Protein AF-0000000074730717 (afdb_homodimer)

Solvent-accessible surface area (backbone atoms only — not comparable to full-atom values): 13208 Å² total; per-residue (Å²): 128,83,52,28,37,38,36,42,26,75,48,40,37,58,40,39,46,96,90,36,61,55,46,19,50,48,42,19,50,50,48,49,59,71,66,66,48,53,68,48,84,51,98,77,31,35,38,38,40,35,54,54,72,57,48,55,48,47,54,52,50,22,55,49,30,20,41,73,67,64,28,70,25,38,40,32,43,35,40,37,39,37,50,94,64,51,72,66,56,52,51,51,53,52,50,51,59,68,63,43,69,70,69,67,71,76,71,78,75,77,78,75,78,78,77,75,72,80,124,128,86,50,28,36,35,35,41,27,76,50,41,36,57,40,39,47,96,89,36,62,52,47,20,49,48,42,17,50,50,48,50,60,70,67,66,47,54,67,47,85,51,98,78,31,36,37,38,39,35,55,53,70,58,48,55,49,46,54,53,50,22,55,49,31,20,43,72,68,64,26,70,26,37,41,31,43,34,40,36,39,38,50,93,66,50,72,67,56,52,50,50,53,54,50,50,58,70,63,44,70,70,70,67,70,76,71,79,74,78,78,78,78,77,79,76,76,82,123

pLDDT: mean 89.93, std 17.71, range [36.78, 98.94]

Secondary structure (DSSP, 8-state):
-PPEEEEEEEEEESSS-SS-TTHHHHHHHHHHHHHT-EEEEETTEEEEEE-HHHHHHHHHHHHHHHHHTT-SEEEEEEEEEESS--HHHHHHHHHHHHHS-------------------/-PPEEEEEEEEEESSS-SS-TTHHHHHHHHHHHHHT-EEEEETTEEEEEE-HHHHHHHHHHHHHHHHHTT-SEEEEEEEEEESS--HHHHHHHHHHHHHS-------------------

Foldseek 3Di:
DWKKKKKKFKCFVQCDDPVDRNQLQVQLVVLVVVLVFDWDDDPGTIMGMDHPVSVVVSNVVSQVRSVVSPTPDMDMDMDMDTDDDDPVRVVVVVVVVVPPPPPPPPPPPPPPPPPPPPD/DWKKKKKKFKCFVQCDDPVDRNQLQVQLVVLVVVLVFDWDDDPGTIMGMDHPVSVVVSNVVSQVRSVVSPTPDIDMDMDMDTDDDDPVRVVVVVVVVVPPPPPPPPPPPPPPPPPPPPD

InterPro domains:
  IPR002767 Thiamine-binding protein [PF01910] (7-91)
  IPR029756 MTH1187/YkoF-like [G3DSA:3.30.70.930] (2-114)
  IPR029756 MTH1187/YkoF-like [SSF89957] (3-87)

Radius of gyration: 25.36 Å; Cα contacts (8 Å, |Δi|>4): 368; chains: 2; bounding box: 88×87×50 Å

Nearest PDB structures (foldseek):
  1yqh-assembly1_A  TM=8.619E-01  e=3.300E-08  Bacillus cereus ATCC 14579
  1lxj-assembly1_A  TM=8.020E-01  e=2.397E-06  Saccharomyces cerevisiae
  1vk8-assembly1_D  TM=7.977E-01  e=5.648E-06  Thermotoga maritima
  2ibo-assembly1_D  TM=7.867E-01  e=4.634E-06  Streptococcus pneumoniae TIGR4
  1lxn-assembly1_A  TM=8.133E-01  e=2.111E-05  Methanothermobacter thermautotrophicus

Organism: NCBI:txid2562239

Structure (mmCIF, N/CA/C/O backbone):
data_AF-0000000074730717-model_v1
#
loop_
_entity.id
_entity.type
_entity.pdbx_description
1 polymer 'Thiamine-binding protein domain-containing protein'
#
loop_
_atom_site.group_PDB
_atom_site.id
_atom_site.type_symbol
_atom_site.label_atom_id
_atom_site.label_alt_id
_atom_site.label_comp_id
_atom_site.label_asym_id
_atom_site.label_entity_id
_atom_site.label_seq_id
_atom_site.pdbx_PDB_ins_code
_atom_site.Cartn_x
_atom_site.Cartn_y
_atom_site.Cartn_z
_atom_site.occupancy
_atom_site.B_iso_or_equiv
_atom_site.auth_seq_id
_atom_site.auth_comp_id
_atom_site.auth_asym_id
_atom_site.auth_atom_id
_atom_site.pdbx_PDB_model_num
ATOM 1 N N . MET A 1 1 ? -22.719 5.32 -3.955 1 56.44 1 MET A N 1
ATOM 2 C CA . MET A 1 1 ? -21.984 4.199 -3.367 1 56.44 1 MET A CA 1
ATOM 3 C C . MET A 1 1 ? -20.5 4.504 -3.279 1 56.44 1 MET A C 1
ATOM 5 O O . MET A 1 1 ? -19.906 4.98 -4.246 1 56.44 1 MET A O 1
ATOM 9 N N . SER A 1 2 ? -19.922 4.527 -2.07 1 79.62 2 SER A N 1
ATOM 10 C CA . SER A 1 2 ? -18.625 5.156 -1.883 1 79.62 2 SER A CA 1
ATOM 11 C C . SER A 1 2 ? -17.516 4.375 -2.592 1 79.62 2 SER A C 1
ATOM 13 O O . SER A 1 2 ? -17.547 3.143 -2.623 1 79.62 2 SER A O 1
ATOM 15 N N . VAL A 1 3 ? -16.828 4.969 -3.52 1 94.56 3 VAL A N 1
ATOM 16 C CA . VAL A 1 3 ? -15.781 4.367 -4.332 1 94.56 3 VAL A CA 1
ATOM 17 C C . VAL A 1 3 ? -14.484 4.301 -3.533 1 94.56 3 VAL A C 1
ATOM 19 O O . VAL A 1 3 ? -14.312 5.035 -2.559 1 94.56 3 VAL A O 1
ATOM 22 N N . LEU A 1 4 ? -13.781 3.301 -3.852 1 98.69 4 LEU A N 1
ATOM 23 C CA . LEU A 1 4 ? -12.422 3.156 -3.332 1 98.69 4 LEU A CA 1
ATOM 24 C C . LEU A 1 4 ? -11.398 3.588 -4.371 1 98.69 4 LEU A C 1
ATOM 26 O O . LEU A 1 4 ? -11.547 3.289 -5.559 1 98.69 4 LEU A O 1
ATOM 30 N N . LEU A 1 5 ? -10.391 4.336 -3.924 1 98.88 5 LEU A N 1
ATOM 31 C CA . LEU A 1 5 ? -9.25 4.711 -4.75 1 98.88 5 LEU A CA 1
ATOM 32 C C . LEU A 1 5 ? -8.008 3.928 -4.34 1 98.88 5 LEU A C 1
ATOM 34 O O . LEU A 1 5 ? -7.82 3.617 -3.162 1 98.88 5 LEU A O 1
ATOM 38 N N . ALA A 1 6 ? -7.203 3.646 -5.305 1 98.94 6 ALA A N 1
ATOM 39 C CA . ALA A 1 6 ? -5.875 3.121 -5.004 1 98.94 6 ALA A CA 1
ATOM 40 C C . ALA A 1 6 ? -4.848 3.621 -6.016 1 98.94 6 ALA A C 1
ATOM 42 O O . ALA A 1 6 ? -5.168 3.816 -7.191 1 98.94 6 ALA A O 1
ATOM 43 N N . ASP A 1 7 ? -3.674 3.9 -5.57 1 98.94 7 ASP A N 1
ATOM 44 C CA . ASP A 1 7 ? -2.5 4.121 -6.41 1 98.94 7 ASP A CA 1
ATOM 45 C C . ASP A 1 7 ? -1.475 3.004 -6.223 1 98.94 7 ASP A C 1
ATOM 47 O O . ASP A 1 7 ? -1.058 2.719 -5.098 1 98.94 7 ASP A O 1
ATOM 51 N N . LEU A 1 8 ? -1.107 2.365 -7.289 1 98.94 8 LEU A N 1
ATOM 52 C CA . LEU A 1 8 ? -0.209 1.216 -7.262 1 98.94 8 LEU A CA 1
ATOM 53 C C . LEU A 1 8 ? 1.118 1.548 -7.938 1 98.94 8 LEU A C 1
ATOM 55 O O . LEU A 1 8 ? 1.138 2.039 -9.07 1 98.94 8 LEU A O 1
ATOM 59 N N . GLN A 1 9 ? 2.201 1.316 -7.262 1 98.94 9 GLN A N 1
ATOM 60 C CA . GLN A 1 9 ? 3.539 1.369 -7.844 1 98.94 9 GLN A CA 1
ATOM 61 C C . GLN A 1 9 ? 4.203 -0.003 -7.816 1 98.94 9 GLN A C 1
ATOM 63 O O . GLN A 1 9 ? 4.418 -0.575 -6.746 1 98.94 9 GLN A O 1
ATOM 68 N N . VAL A 1 10 ? 4.504 -0.503 -8.969 1 98.75 10 VAL A N 1
ATOM 69 C CA . VAL A 1 10 ? 5.113 -1.816 -9.141 1 98.75 10 VAL A CA 1
ATOM 70 C C . VAL A 1 10 ? 6.621 -1.663 -9.328 1 98.75 10 VAL A C 1
ATOM 72 O O . VAL A 1 10 ? 7.07 -0.894 -10.188 1 98.75 10 VAL A O 1
ATOM 75 N N . LEU A 1 11 ? 7.375 -2.385 -8.523 1 98.81 11 LEU A N 1
ATOM 76 C CA . LEU A 1 11 ? 8.836 -2.316 -8.562 1 98.81 11 LEU A CA 1
ATOM 77 C C . LEU A 1 11 ? 9.438 -3.711 -8.68 1 98.81 11 LEU A C 1
ATOM 79 O O . LEU A 1 11 ? 10.141 -4.168 -7.777 1 98.81 11 LEU A O 1
ATOM 83 N N . PRO A 1 12 ? 9.273 -4.316 -9.828 1 98.75 12 PRO A N 1
ATOM 84 C CA . PRO A 1 12 ? 9.828 -5.652 -10.047 1 98.75 12 PRO A CA 1
ATOM 85 C C . PRO A 1 12 ? 11.352 -5.645 -10.18 1 98.75 12 PRO A C 1
ATOM 87 O O . PRO A 1 12 ? 11.93 -4.664 -10.656 1 98.75 12 PRO A O 1
ATOM 90 N N . SER A 1 13 ? 11.906 -6.809 -9.781 1 98.44 13 SER A N 1
ATOM 91 C CA . SER A 1 13 ? 13.344 -6.992 -9.961 1 98.44 13 SER A CA 1
ATOM 92 C C . SER A 1 13 ? 13.641 -8.289 -10.703 1 98.44 13 SER A C 1
ATOM 94 O O . SER A 1 13 ? 13.297 -9.375 -10.234 1 98.44 13 SER A O 1
ATOM 96 N N . PRO A 1 14 ? 14.406 -8.258 -11.836 1 98.12 14 PRO A N 1
ATOM 97 C CA . PRO A 1 14 ? 14.656 -7.031 -12.602 1 98.12 14 PRO A CA 1
ATOM 98 C C . PRO A 1 14 ? 13.375 -6.414 -13.156 1 98.12 14 PRO A C 1
ATOM 100 O O . PRO A 1 14 ? 12.312 -7.039 -13.109 1 98.12 14 PRO A O 1
ATOM 103 N N . PRO A 1 15 ? 13.453 -5.148 -13.578 1 97.62 15 PRO A N 1
ATOM 104 C CA . PRO A 1 15 ? 12.242 -4.504 -14.094 1 97.62 15 PRO A CA 1
ATOM 105 C C . PRO A 1 15 ? 11.734 -5.152 -15.375 1 97.62 15 PRO A C 1
ATOM 107 O O . PRO A 1 15 ? 10.547 -5.059 -15.688 1 97.62 15 PRO A O 1
ATOM 110 N N . GLY A 1 16 ? 12.586 -5.707 -16.094 1 97.81 16 GLY A N 1
ATOM 111 C CA . GLY A 1 16 ? 12.328 -6.375 -17.359 1 97.81 16 GLY A CA 1
ATOM 112 C C . GLY A 1 16 ? 13.516 -7.18 -17.844 1 97.81 16 GLY A C 1
ATOM 113 O O . GLY A 1 16 ? 14.227 -7.797 -17.062 1 97.81 16 GLY A O 1
ATOM 114 N N . ASN A 1 17 ? 13.531 -7.375 -19.156 1 96.69 17 ASN A N 1
ATOM 115 C CA . ASN A 1 17 ? 14.664 -8.078 -19.75 1 96.69 17 ASN A CA 1
ATOM 116 C C . ASN A 1 17 ? 15.336 -7.238 -20.844 1 96.69 17 ASN A C 1
ATOM 118 O O . ASN A 1 17 ? 15.031 -6.055 -20.984 1 96.69 17 ASN A O 1
ATOM 122 N N . ALA A 1 18 ? 16.344 -7.898 -21.438 1 95.94 18 ALA A N 1
ATOM 123 C CA . ALA A 1 18 ? 17.172 -7.18 -22.406 1 95.94 18 ALA A CA 1
ATOM 124 C C . ALA A 1 18 ? 16.344 -6.648 -23.562 1 95.94 18 ALA A C 1
ATOM 126 O O . ALA A 1 18 ? 16.609 -5.566 -24.078 1 95.94 18 ALA A O 1
ATOM 127 N N . LYS A 1 19 ? 15.312 -7.266 -23.906 1 97.31 19 LYS A N 1
ATOM 128 C CA . LYS A 1 19 ? 14.508 -6.918 -25.078 1 97.31 19 LYS A CA 1
ATOM 129 C C . LYS A 1 19 ? 13.375 -5.973 -24.703 1 97.31 19 LYS A C 1
ATOM 131 O O . LYS A 1 19 ? 12.852 -5.242 -25.547 1 97.31 19 LYS A O 1
ATOM 136 N N . HIS A 1 20 ? 13.016 -6.008 -23.484 1 97.88 20 HIS A N 1
ATOM 137 C CA . HIS A 1 20 ? 11.883 -5.246 -22.984 1 97.88 20 HIS A CA 1
ATOM 138 C C . HIS A 1 20 ? 12.125 -4.762 -21.562 1 97.88 20 HIS A C 1
ATOM 140 O O . HIS A 1 20 ? 11.781 -5.453 -20.594 1 97.88 20 HIS A O 1
ATOM 146 N N . LYS A 1 21 ? 12.625 -3.572 -21.391 1 97.5 21 LYS A N 1
ATOM 147 C CA . LYS A 1 21 ? 13.133 -3.006 -20.141 1 97.5 21 LYS A CA 1
ATOM 148 C C . LYS A 1 21 ? 12.047 -2.959 -19.078 1 97.5 21 LYS A C 1
ATOM 150 O O . LYS A 1 21 ? 12.328 -3.164 -17.891 1 97.5 21 LYS A O 1
ATOM 155 N N . TRP A 1 22 ? 10.812 -2.672 -19.453 1 98 22 TRP A N 1
ATOM 156 C CA . TRP A 1 22 ? 9.727 -2.496 -18.5 1 98 22 TRP A CA 1
ATOM 157 C C . TRP A 1 22 ? 8.703 -3.617 -18.625 1 98 22 TRP A C 1
ATOM 159 O O . TRP A 1 22 ? 7.508 -3.406 -18.375 1 98 22 TRP A O 1
ATOM 169 N N . LYS A 1 23 ? 9.148 -4.785 -18.984 1 98.62 23 LYS A N 1
ATOM 170 C CA . LYS A 1 23 ? 8.297 -5.941 -19.266 1 98.62 23 LYS A CA 1
ATOM 171 C C . LYS A 1 23 ? 7.348 -6.227 -18.109 1 98.62 23 LYS A C 1
ATOM 173 O O . LYS A 1 23 ? 6.148 -6.438 -18.328 1 98.62 23 LYS A O 1
ATOM 178 N N . HIS A 1 24 ? 7.844 -6.234 -16.922 1 98.81 24 HIS A N 1
ATOM 179 C CA . HIS A 1 24 ? 7.062 -6.699 -15.781 1 98.81 24 HIS A CA 1
ATOM 180 C C . HIS A 1 24 ? 6.102 -5.621 -15.305 1 98.81 24 HIS A C 1
ATOM 182 O O . HIS A 1 24 ? 4.992 -5.926 -14.852 1 98.81 24 HIS A O 1
ATOM 188 N N . VAL A 1 25 ? 6.469 -4.328 -15.383 1 98.88 25 VAL A N 1
ATOM 189 C CA . VAL A 1 25 ? 5.559 -3.223 -15.094 1 98.88 25 VAL A CA 1
ATOM 190 C C . VAL A 1 25 ? 4.418 -3.219 -16.109 1 98.88 25 VAL A C 1
ATOM 192 O O . VAL A 1 25 ? 3.252 -3.059 -15.742 1 98.88 25 VAL A O 1
ATOM 195 N N . ASP A 1 26 ? 4.77 -3.467 -17.344 1 98.81 26 ASP A N 1
ATOM 196 C CA . ASP A 1 26 ? 3.76 -3.492 -18.406 1 98.81 26 ASP A CA 1
ATOM 197 C C . ASP A 1 26 ? 2.738 -4.598 -18.156 1 98.81 26 ASP A C 1
ATOM 199 O O . ASP A 1 26 ? 1.549 -4.426 -18.438 1 98.81 26 ASP A O 1
ATOM 203 N N . ALA A 1 27 ? 3.209 -5.703 -17.719 1 98.88 27 ALA A N 1
ATOM 204 C CA . ALA A 1 27 ? 2.301 -6.801 -17.391 1 98.88 27 ALA A CA 1
ATOM 205 C C . ALA A 1 27 ? 1.271 -6.383 -16.359 1 98.88 27 ALA A C 1
ATOM 207 O O . ALA A 1 27 ? 0.087 -6.707 -16.469 1 98.88 27 ALA A O 1
ATOM 208 N N . ALA A 1 28 ? 1.691 -5.688 -15.336 1 98.94 28 ALA A N 1
ATOM 209 C CA . ALA A 1 28 ? 0.786 -5.176 -14.312 1 98.94 28 ALA A CA 1
ATOM 210 C C . ALA A 1 28 ? -0.205 -4.176 -14.898 1 98.94 28 ALA A C 1
ATOM 212 O O . ALA A 1 28 ? -1.402 -4.238 -14.609 1 98.94 28 ALA A O 1
ATOM 213 N N . ILE A 1 29 ? 0.333 -3.26 -15.703 1 98.94 29 ILE A N 1
ATOM 214 C CA . ILE A 1 29 ? -0.506 -2.227 -16.297 1 98.94 29 ILE A CA 1
ATOM 215 C C . ILE A 1 29 ? -1.566 -2.871 -17.188 1 98.94 29 ILE A C 1
ATOM 217 O O . ILE A 1 29 ? -2.709 -2.408 -17.234 1 98.94 29 ILE A O 1
ATOM 221 N N . LYS A 1 30 ? -1.203 -3.865 -17.875 1 98.88 30 LYS A N 1
ATOM 222 C CA . LYS A 1 30 ? -2.16 -4.57 -18.734 1 98.88 30 LYS A CA 1
ATOM 223 C C . LYS A 1 30 ? -3.303 -5.152 -17.906 1 98.88 30 LYS A C 1
ATOM 225 O O . LYS A 1 30 ? -4.457 -5.129 -18.328 1 98.88 30 LYS A O 1
ATOM 230 N N . VAL A 1 31 ? -2.99 -5.703 -16.75 1 98.94 31 VAL A N 1
ATOM 231 C CA . VAL A 1 31 ? -4.004 -6.223 -15.844 1 98.94 31 VAL A CA 1
ATOM 232 C C . VAL A 1 31 ? -4.945 -5.102 -15.422 1 98.94 31 VAL A C 1
ATOM 234 O O . VAL A 1 31 ? -6.168 -5.281 -15.391 1 98.94 31 VAL A O 1
ATOM 237 N N . ILE A 1 32 ? -4.398 -3.977 -15.109 1 98.94 32 ILE A N 1
ATOM 238 C CA . ILE A 1 32 ? -5.191 -2.828 -14.68 1 98.94 32 ILE A CA 1
ATOM 239 C C . ILE A 1 32 ? -6.117 -2.393 -15.812 1 98.94 32 ILE A C 1
ATOM 241 O O . ILE A 1 32 ? -7.316 -2.197 -15.602 1 98.94 32 ILE A O 1
ATOM 245 N N . ALA A 1 33 ? -5.535 -2.301 -16.969 1 98.81 33 ALA A N 1
ATOM 246 C CA . ALA A 1 33 ? -6.309 -1.883 -18.141 1 98.81 33 ALA A CA 1
ATOM 247 C C . ALA A 1 33 ? -7.445 -2.859 -18.422 1 98.81 33 ALA A C 1
ATOM 249 O O . ALA A 1 33 ? -8.562 -2.445 -18.75 1 98.81 33 ALA A O 1
ATOM 250 N N . ALA A 1 34 ? -7.211 -4.105 -18.2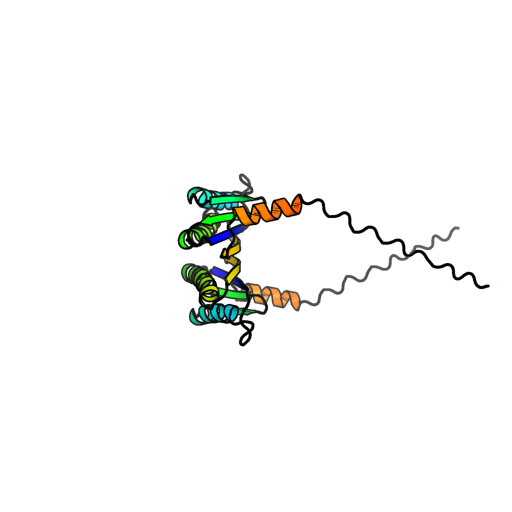5 1 98.81 34 ALA A N 1
ATOM 251 C CA . ALA A 1 34 ? -8.195 -5.148 -18.531 1 98.81 34 ALA A CA 1
ATOM 252 C C . ALA A 1 34 ? -9.336 -5.117 -17.531 1 98.81 34 ALA A C 1
ATOM 254 O O . ALA A 1 34 ? -10.422 -5.645 -17.781 1 98.81 34 ALA A O 1
ATOM 255 N N . SER A 1 35 ? -9.047 -4.574 -16.375 1 98.62 35 SER A N 1
ATOM 256 C CA . SER A 1 35 ? -10.07 -4.5 -15.336 1 98.62 35 SER A CA 1
ATOM 257 C C . SER A 1 35 ? -11.188 -3.541 -15.727 1 98.62 35 SER A C 1
ATOM 259 O O . SER A 1 35 ? -12.289 -3.596 -15.164 1 98.62 35 SER A O 1
ATOM 261 N N . LYS A 1 36 ? -10.914 -2.545 -16.5 1 98.44 36 LYS A N 1
ATOM 262 C CA . LYS A 1 36 ? -11.82 -1.51 -17 1 98.44 36 LYS A CA 1
ATOM 263 C C . LYS A 1 36 ? -12.188 -0.528 -15.891 1 98.44 36 LYS A C 1
ATOM 265 O O . LYS A 1 36 ? -13.148 0.237 -16.031 1 98.44 36 LYS A O 1
ATOM 270 N N . LEU A 1 37 ? -11.547 -0.646 -14.836 1 98.75 37 LEU A N 1
ATOM 271 C CA . LEU A 1 37 ? -11.695 0.398 -13.828 1 98.75 37 LEU A CA 1
ATOM 272 C C . LEU A 1 37 ? -11.266 1.752 -14.383 1 98.75 37 LEU A C 1
ATOM 274 O O . LEU A 1 37 ? -10.367 1.826 -15.219 1 98.75 37 LEU A O 1
ATOM 278 N N . LYS A 1 38 ? -11.992 2.746 -13.867 1 98.62 38 LYS A N 1
ATOM 279 C CA . LYS A 1 38 ? -11.406 4.066 -14.078 1 98.62 38 LYS A CA 1
ATOM 280 C C . LYS A 1 38 ? -9.961 4.109 -13.602 1 98.62 38 LYS A C 1
ATOM 282 O O . LYS A 1 38 ? -9.656 3.701 -12.484 1 98.62 38 LYS A O 1
ATOM 287 N N . HIS A 1 39 ? -9.039 4.508 -14.531 1 98.88 39 HIS A N 1
ATOM 288 C CA . HIS A 1 39 ? -7.637 4.488 -14.133 1 98.88 39 HIS A CA 1
ATOM 289 C C . HIS A 1 39 ? -6.836 5.539 -14.898 1 98.88 39 HIS A C 1
ATOM 291 O O . HIS A 1 39 ? -7.281 6.035 -15.93 1 98.88 39 HIS A O 1
ATOM 297 N N . SER A 1 40 ? -5.715 5.938 -14.305 1 98.69 40 SER A N 1
ATOM 298 C CA . SER A 1 40 ? -4.695 6.781 -14.914 1 98.69 40 SER A CA 1
ATOM 299 C C . SER A 1 40 ? -3.299 6.207 -14.688 1 98.69 40 SER A C 1
ATOM 301 O O . SER A 1 40 ? -2.895 5.965 -13.555 1 98.69 40 SER A O 1
ATOM 303 N N . VAL A 1 41 ? -2.623 5.922 -15.836 1 98.75 41 VAL A N 1
ATOM 304 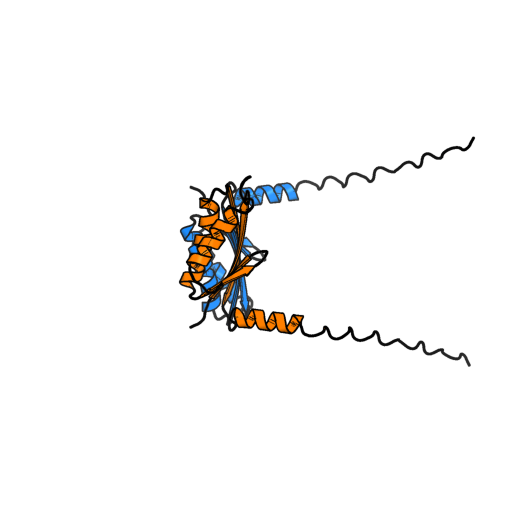C CA . VAL A 1 41 ? -1.226 5.504 -15.766 1 98.75 41 VAL A CA 1
ATOM 305 C C . VAL A 1 41 ? -0.325 6.734 -15.648 1 98.75 41 VAL A C 1
ATOM 307 O O . VAL A 1 41 ? -0.324 7.594 -16.531 1 98.75 41 VAL A O 1
ATOM 310 N N . ASN A 1 42 ? 0.407 6.812 -14.562 1 98.25 42 ASN A N 1
ATOM 311 C CA . ASN A 1 42 ? 1.343 7.906 -14.328 1 98.25 42 ASN A CA 1
ATOM 312 C C . ASN A 1 42 ? 2.787 7.418 -14.312 1 98.25 42 ASN A C 1
ATOM 314 O O . ASN A 1 42 ? 3.041 6.219 -14.445 1 98.25 42 ASN A O 1
ATOM 318 N N . ALA A 1 43 ? 3.754 8.391 -14.227 1 97.75 43 ALA A N 1
ATOM 319 C CA . ALA A 1 43 ? 5.176 8.078 -14.344 1 97.75 43 ALA A CA 1
ATOM 320 C C . ALA A 1 43 ? 5.605 7.059 -13.297 1 97.75 43 ALA A C 1
ATOM 322 O O . ALA A 1 43 ? 6.426 6.18 -13.57 1 97.75 43 ALA A O 1
ATOM 323 N N . LEU A 1 44 ? 5.031 7.152 -12.039 1 98.19 44 LEU A N 1
ATOM 324 C CA . LEU A 1 44 ? 5.523 6.316 -10.953 1 98.19 44 LEU A CA 1
ATOM 325 C C . LEU A 1 44 ? 4.379 5.555 -10.289 1 98.19 44 LEU A C 1
ATOM 327 O O . LEU A 1 44 ? 4.492 5.137 -9.141 1 98.19 44 LEU A O 1
ATOM 331 N N . GLY A 1 45 ? 3.314 5.387 -10.961 1 98.75 45 GLY A N 1
ATOM 332 C CA . GLY A 1 45 ? 2.195 4.621 -10.438 1 98.75 45 GLY A CA 1
ATOM 333 C C . GLY A 1 45 ? 0.951 4.707 -11.297 1 98.75 45 GLY A C 1
ATOM 334 O O . GLY A 1 45 ? 0.908 5.48 -12.258 1 98.75 45 GLY A O 1
ATOM 335 N N . THR A 1 46 ? 0.061 3.859 -11.094 1 98.94 46 THR A N 1
ATOM 336 C CA . THR A 1 46 ? -1.25 3.865 -11.734 1 98.94 46 THR A CA 1
ATOM 337 C C . THR A 1 46 ? -2.357 4.031 -10.695 1 98.94 46 THR A C 1
ATOM 339 O O . THR A 1 46 ? -2.424 3.271 -9.727 1 98.94 46 THR A O 1
ATOM 342 N N . THR A 1 47 ? -3.143 5.074 -10.836 1 98.94 47 THR A N 1
ATOM 343 C CA . THR A 1 47 ? -4.277 5.312 -9.953 1 98.94 47 THR A CA 1
ATOM 344 C C . THR A 1 47 ? -5.543 4.66 -10.508 1 98.94 47 THR A C 1
ATOM 346 O O . THR A 1 47 ? -5.812 4.742 -11.711 1 98.94 47 THR A O 1
ATOM 349 N N . ILE A 1 48 ? -6.273 3.973 -9.648 1 98.94 48 ILE A N 1
ATOM 350 C CA . ILE A 1 48 ? -7.504 3.299 -10.055 1 98.94 48 ILE A CA 1
ATOM 351 C C . ILE A 1 48 ? -8.641 3.686 -9.117 1 98.94 48 ILE A C 1
ATOM 353 O O . ILE A 1 48 ? -8.398 4.125 -7.988 1 98.94 48 ILE A O 1
ATOM 357 N N . GLU A 1 49 ? -9.852 3.58 -9.578 1 98.88 49 GLU A N 1
ATOM 358 C CA . GLU A 1 49 ? -11.062 3.889 -8.82 1 98.88 49 GLU A CA 1
ATOM 359 C C . GLU A 1 49 ? -12.211 2.959 -9.203 1 98.88 49 GLU A C 1
ATOM 361 O O . GLU A 1 49 ? -12.414 2.674 -10.391 1 98.88 49 GLU A O 1
ATOM 366 N N . GLY A 1 50 ? -12.906 2.486 -8.195 1 98.62 50 GLY A N 1
ATOM 367 C CA . GLY A 1 50 ? -14.086 1.66 -8.438 1 98.62 50 GLY A CA 1
ATOM 368 C C . GLY A 1 50 ? -14.602 0.981 -7.18 1 98.62 50 GLY A C 1
ATOM 369 O O . GLY A 1 50 ? -14.281 1.403 -6.066 1 98.62 50 GLY A O 1
ATOM 370 N N . PRO A 1 51 ? -15.477 -0.012 -7.371 1 98.06 51 PRO A N 1
ATOM 371 C CA . PRO A 1 51 ? -15.93 -0.773 -6.203 1 98.06 51 PRO A CA 1
ATOM 372 C C . PRO A 1 51 ? -14.781 -1.397 -5.422 1 98.06 51 PRO A C 1
ATOM 374 O O . PRO A 1 51 ? -13.805 -1.863 -6.016 1 98.06 51 PRO A O 1
ATOM 377 N N . ALA A 1 52 ? -14.953 -1.365 -4.113 1 98.19 52 ALA A N 1
ATOM 378 C CA . ALA A 1 52 ? -13.883 -1.79 -3.213 1 98.19 52 ALA A CA 1
ATOM 379 C C . ALA A 1 52 ? -13.375 -3.182 -3.584 1 98.19 52 ALA A C 1
ATOM 381 O O . ALA A 1 52 ? -12.164 -3.404 -3.68 1 98.19 52 ALA A O 1
ATOM 382 N N . SER A 1 53 ? -14.258 -4.094 -3.75 1 97.81 53 SER A N 1
ATOM 383 C CA . SER A 1 53 ? -13.875 -5.473 -4.035 1 97.81 53 SER A CA 1
ATOM 384 C C . SER A 1 53 ? -13.023 -5.559 -5.301 1 97.81 53 SER A C 1
ATOM 386 O O . SER A 1 53 ? -12.039 -6.301 -5.344 1 97.81 53 SER A O 1
ATOM 388 N N . LYS A 1 54 ? -13.391 -4.812 -6.32 1 98.5 54 LYS A N 1
ATOM 389 C CA . LYS A 1 54 ? -12.656 -4.832 -7.582 1 98.5 54 LYS A CA 1
ATOM 390 C C . LYS A 1 54 ? -11.289 -4.18 -7.434 1 98.5 54 LYS A C 1
ATOM 392 O O . LYS A 1 54 ? -10.297 -4.664 -7.988 1 98.5 54 LYS A O 1
ATOM 397 N N . VAL A 1 55 ? -11.242 -3.055 -6.703 1 98.88 55 VAL A N 1
ATOM 398 C CA . VAL A 1 55 ? -9.977 -2.354 -6.496 1 98.88 55 VAL A CA 1
ATOM 399 C C . VAL A 1 55 ? -8.992 -3.268 -5.773 1 98.88 55 VAL A C 1
ATOM 401 O O . VAL A 1 55 ? -7.855 -3.434 -6.211 1 98.88 55 VAL A O 1
ATOM 404 N N . TRP A 1 56 ? -9.406 -3.906 -4.719 1 98.81 56 TRP A N 1
ATOM 405 C CA . TRP A 1 56 ? -8.539 -4.812 -3.973 1 98.81 56 TRP A CA 1
ATOM 406 C C . TRP A 1 56 ? -8.086 -5.977 -4.852 1 98.81 56 TRP A C 1
ATOM 408 O O . TRP A 1 56 ? -6.914 -6.359 -4.828 1 98.81 56 TRP A O 1
ATOM 418 N N . SER A 1 57 ? -8.992 -6.496 -5.602 1 98.81 57 SER A N 1
ATOM 419 C CA . SER A 1 57 ? -8.672 -7.605 -6.492 1 98.81 57 SER A CA 1
ATOM 420 C C . SER A 1 57 ? -7.625 -7.207 -7.527 1 98.81 57 SER A C 1
ATOM 422 O O . SER A 1 57 ? -6.684 -7.961 -7.793 1 98.81 57 SER A O 1
ATOM 424 N N . VAL A 1 58 ? -7.793 -6.051 -8.078 1 98.94 58 VAL A N 1
ATOM 425 C CA . VAL A 1 58 ? -6.883 -5.594 -9.125 1 98.94 58 VAL A CA 1
ATOM 426 C C . VAL A 1 58 ? -5.5 -5.344 -8.531 1 98.94 58 VAL A C 1
ATOM 428 O O . VAL A 1 58 ? -4.484 -5.602 -9.18 1 98.94 58 VAL A O 1
ATOM 431 N N . CYS A 1 59 ? -5.43 -4.82 -7.316 1 98.94 59 CYS A N 1
ATOM 432 C CA . CYS A 1 59 ? -4.141 -4.66 -6.656 1 98.94 59 CYS A CA 1
ATOM 433 C C . CYS A 1 59 ? -3.396 -5.988 -6.582 1 98.94 59 CYS A C 1
ATOM 435 O O . CYS A 1 59 ? -2.234 -6.078 -6.98 1 98.94 59 CYS A O 1
ATOM 437 N N . ARG A 1 60 ? -4.09 -6.98 -6.133 1 98.88 60 ARG A N 1
ATOM 438 C CA . ARG A 1 60 ? -3.479 -8.297 -6.004 1 98.88 60 ARG A CA 1
ATOM 439 C C . ARG A 1 60 ? -3.092 -8.859 -7.367 1 98.88 60 ARG A C 1
ATOM 441 O O . ARG A 1 60 ? -1.983 -9.367 -7.547 1 98.88 60 ARG A O 1
ATOM 448 N N . ARG A 1 61 ? -3.973 -8.758 -8.312 1 98.94 61 ARG A N 1
ATOM 449 C CA . ARG A 1 61 ? -3.74 -9.336 -9.633 1 98.94 61 ARG A CA 1
ATOM 450 C C . ARG A 1 61 ? -2.582 -8.633 -10.336 1 98.94 61 ARG A C 1
ATOM 452 O O . ARG A 1 61 ? -1.816 -9.273 -11.062 1 98.94 61 ARG A O 1
ATOM 459 N N . ALA A 1 62 ? -2.482 -7.336 -10.18 1 98.94 62 ALA A N 1
ATOM 460 C CA . ALA A 1 62 ? -1.371 -6.59 -10.766 1 98.94 62 ALA A CA 1
ATOM 461 C C . ALA A 1 62 ? -0.039 -7.023 -10.164 1 98.94 62 ALA A C 1
ATOM 463 O O . ALA A 1 62 ? 0.951 -7.188 -10.883 1 98.94 62 ALA A O 1
ATOM 464 N N . PHE A 1 63 ? -0.039 -7.203 -8.852 1 98.94 63 PHE A N 1
ATOM 465 C CA . PHE A 1 63 ? 1.136 -7.715 -8.156 1 98.94 63 PHE A CA 1
ATOM 466 C C . PHE A 1 63 ? 1.543 -9.07 -8.711 1 98.94 63 PHE A C 1
ATOM 468 O O . PHE A 1 63 ? 2.705 -9.281 -9.062 1 98.94 63 PHE A O 1
ATOM 475 N N . ASP A 1 64 ? 0.643 -9.938 -8.859 1 98.81 64 ASP A N 1
ATOM 476 C CA . ASP A 1 64 ? 0.891 -11.297 -9.328 1 98.81 64 ASP A CA 1
ATOM 477 C C . ASP A 1 64 ? 1.345 -11.297 -10.789 1 98.81 64 ASP A C 1
ATOM 479 O O . ASP A 1 64 ? 2.156 -12.133 -11.195 1 98.81 64 ASP A O 1
ATOM 483 N N . ALA A 1 65 ? 0.78 -10.383 -11.539 1 98.88 65 ALA A N 1
ATOM 484 C CA . ALA A 1 65 ? 1.113 -10.305 -12.961 1 98.88 65 ALA A CA 1
ATOM 485 C C . ALA A 1 65 ? 2.586 -9.961 -13.156 1 98.88 65 ALA A C 1
ATOM 487 O O . ALA A 1 65 ? 3.242 -10.5 -14.055 1 98.88 65 ALA A O 1
ATOM 488 N N . ALA A 1 66 ? 3.061 -9.031 -12.336 1 98.81 66 ALA A N 1
ATOM 489 C CA . ALA A 1 66 ? 4.473 -8.68 -12.438 1 98.81 66 ALA A CA 1
ATOM 490 C C . ALA A 1 66 ? 5.359 -9.891 -12.188 1 98.81 66 ALA A C 1
ATOM 492 O O . ALA A 1 66 ? 6.312 -10.141 -12.93 1 98.81 66 ALA A O 1
ATOM 493 N N . LEU A 1 67 ? 5.043 -10.633 -11.211 1 98.56 67 LEU A N 1
ATOM 494 C CA . LEU A 1 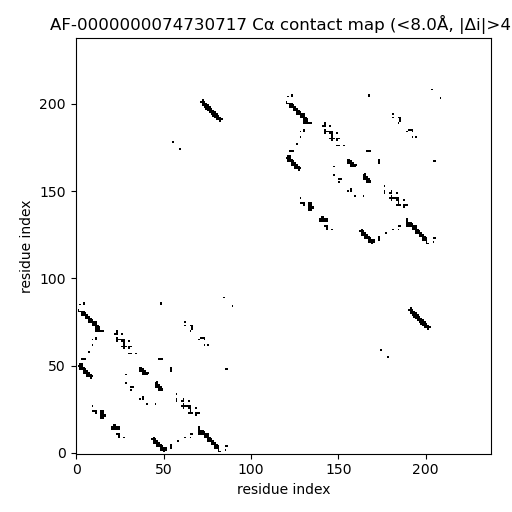67 ? 5.805 -11.828 -10.875 1 98.56 67 LEU A CA 1
ATOM 495 C C . LEU A 1 67 ? 5.652 -12.891 -11.953 1 98.56 67 LEU A C 1
ATOM 497 O O . LEU A 1 67 ? 6.637 -13.5 -12.375 1 98.56 67 LEU A O 1
ATOM 501 N N . ALA A 1 68 ? 4.492 -13.102 -12.414 1 98.62 68 ALA A N 1
ATOM 502 C CA . ALA A 1 68 ? 4.184 -14.141 -13.398 1 98.62 68 ALA A CA 1
ATOM 503 C C . ALA A 1 68 ? 4.875 -13.852 -14.727 1 98.62 68 ALA A C 1
ATOM 505 O O . ALA A 1 68 ? 5.129 -14.766 -15.516 1 98.62 68 ALA A O 1
ATOM 506 N N . SER A 1 69 ? 5.199 -12.594 -14.945 1 98.62 69 SER A N 1
ATOM 507 C CA . SER A 1 69 ? 5.836 -12.203 -16.203 1 98.62 69 SER A CA 1
ATOM 508 C C . SER A 1 69 ? 7.332 -12.5 -16.172 1 98.62 69 SER A C 1
ATOM 510 O O . SER A 1 69 ? 8.016 -12.32 -17.188 1 98.62 69 SER A O 1
ATOM 5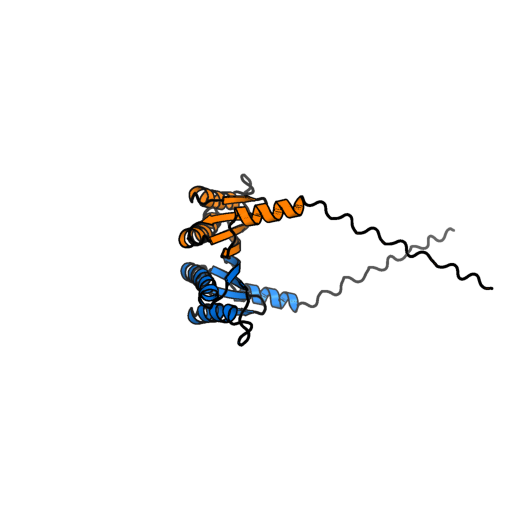12 N N . GLY A 1 70 ? 7.844 -12.883 -14.992 1 98.31 70 GLY A N 1
ATOM 513 C CA . GLY A 1 70 ? 9.211 -13.375 -14.977 1 98.31 70 GLY A CA 1
ATOM 514 C C . GLY A 1 70 ? 10.086 -12.672 -13.961 1 98.31 70 GLY A C 1
ATOM 515 O O . GLY A 1 70 ? 11.266 -13.008 -13.805 1 98.31 70 GLY A O 1
ATOM 516 N N . ALA A 1 71 ? 9.594 -11.688 -13.266 1 98.56 71 ALA A N 1
ATOM 517 C CA . ALA A 1 71 ? 10.391 -11 -12.258 1 98.56 71 ALA A CA 1
ATOM 518 C C . ALA A 1 71 ? 10.789 -11.953 -11.133 1 98.56 71 ALA A C 1
ATOM 520 O O . ALA A 1 71 ? 10 -12.812 -10.734 1 98.56 71 ALA A O 1
ATOM 521 N N . LYS A 1 72 ? 11.945 -11.789 -10.562 1 97.75 72 LYS A N 1
ATOM 522 C CA . LYS A 1 72 ? 12.445 -12.609 -9.469 1 97.75 72 LYS A CA 1
ATOM 523 C C . LYS A 1 72 ? 11.844 -12.172 -8.133 1 97.75 72 LYS A C 1
ATOM 525 O O . LYS A 1 72 ? 11.711 -12.977 -7.211 1 97.75 72 LYS A O 1
ATOM 530 N N . SER A 1 73 ? 11.578 -10.875 -8 1 98.5 73 SER A N 1
ATOM 531 C CA . SER A 1 73 ? 10.914 -10.297 -6.84 1 98.5 73 SER A CA 1
ATOM 532 C C . SER A 1 73 ? 10.07 -9.094 -7.234 1 98.5 73 SER A C 1
ATOM 534 O O . SER A 1 73 ? 10.219 -8.547 -8.328 1 98.5 73 SER A O 1
ATOM 536 N N . GLU A 1 74 ? 9.141 -8.852 -6.395 1 98.75 74 GLU A N 1
ATOM 537 C CA . GLU A 1 74 ? 8.273 -7.695 -6.578 1 98.75 74 GLU A CA 1
ATOM 538 C C . GLU A 1 74 ? 8.062 -6.949 -5.262 1 98.75 74 GLU A C 1
ATOM 540 O O . GLU A 1 74 ? 7.781 -7.562 -4.23 1 98.75 74 GLU A O 1
ATOM 545 N N . LEU A 1 75 ? 8.383 -5.688 -5.242 1 98.88 75 LEU A N 1
ATOM 546 C CA . LEU A 1 75 ? 7.961 -4.73 -4.227 1 98.88 75 LEU A CA 1
ATOM 547 C C . LEU A 1 75 ? 6.898 -3.787 -4.785 1 98.88 75 LEU A C 1
ATOM 549 O O . LEU A 1 75 ? 7.066 -3.227 -5.871 1 98.88 75 LEU A O 1
ATOM 553 N N . MET A 1 76 ? 5.824 -3.742 -4.145 1 98.94 76 MET A N 1
ATOM 554 C CA . MET A 1 76 ? 4.75 -2.855 -4.59 1 98.94 76 MET A CA 1
ATOM 555 C C . MET A 1 76 ? 4.352 -1.888 -3.48 1 98.94 76 MET A C 1
ATOM 557 O O . MET A 1 76 ? 4.195 -2.291 -2.326 1 98.94 76 MET A O 1
ATOM 561 N N . TYR A 1 77 ? 4.262 -0.649 -3.824 1 98.94 77 TYR A N 1
ATOM 562 C CA . TYR A 1 77 ? 3.664 0.355 -2.949 1 98.94 77 TYR A CA 1
ATOM 563 C C . TYR A 1 77 ? 2.223 0.642 -3.352 1 98.94 77 TYR A C 1
ATOM 565 O O . TYR A 1 77 ? 1.927 0.83 -4.535 1 98.94 77 TYR A O 1
ATOM 573 N N . ILE A 1 78 ? 1.388 0.646 -2.381 1 98.94 78 ILE A N 1
ATOM 574 C CA . ILE A 1 78 ? -0.015 0.963 -2.625 1 98.94 78 ILE A CA 1
ATOM 575 C C . ILE A 1 78 ? -0.471 2.061 -1.667 1 98.94 78 ILE A C 1
ATOM 577 O O . ILE A 1 78 ? -0.165 2.018 -0.473 1 98.94 78 ILE A O 1
ATOM 581 N N . LYS A 1 79 ? -1.133 3.004 -2.152 1 98.94 79 LYS A N 1
ATOM 582 C CA . LYS A 1 79 ? -1.962 3.936 -1.392 1 98.94 79 LYS A CA 1
ATOM 583 C C . LYS A 1 79 ? -3.445 3.662 -1.618 1 98.94 79 LYS A C 1
ATOM 585 O O . LYS A 1 79 ? -3.908 3.623 -2.76 1 98.94 79 LYS A O 1
ATOM 590 N N . VAL A 1 80 ? -4.164 3.504 -0.571 1 98.94 80 VAL A N 1
ATOM 591 C CA . VAL A 1 80 ? -5.598 3.248 -0.671 1 98.94 80 VAL A CA 1
ATOM 592 C C . VAL A 1 80 ? -6.367 4.328 0.089 1 98.94 80 VAL A C 1
ATOM 594 O O . VAL A 1 80 ? -6.02 4.664 1.223 1 98.94 80 VAL A O 1
ATOM 597 N N . TYR A 1 81 ? -7.41 4.828 -0.518 1 98.88 81 TYR A N 1
ATOM 598 C CA . TYR A 1 81 ? -8.148 5.941 0.074 1 98.88 81 TYR A CA 1
ATOM 599 C C . TYR A 1 81 ? -9.648 5.73 -0.057 1 98.88 81 TYR A C 1
ATOM 601 O O . TYR A 1 81 ? -10.141 5.348 -1.123 1 98.88 81 TYR A O 1
ATOM 609 N N . ARG A 1 82 ? -10.32 5.914 0.98 1 98.69 82 ARG A N 1
ATOM 610 C CA . ARG A 1 82 ? -11.766 6.121 0.999 1 98.69 82 ARG A CA 1
ATOM 611 C C . ARG A 1 82 ? -12.125 7.371 1.795 1 98.69 82 ARG A C 1
ATOM 613 O O . ARG A 1 82 ? -11.703 7.527 2.939 1 98.69 82 ARG A O 1
ATOM 620 N N . GLY A 1 83 ? -12.859 8.188 1.295 1 97.56 83 GLY A N 1
ATOM 621 C CA . GLY A 1 83 ? -13.375 9.414 1.879 1 97.56 83 GLY A CA 1
ATOM 622 C C . GLY A 1 83 ? -14.398 10.109 1.007 1 97.56 83 GLY A C 1
ATOM 623 O O . GLY A 1 83 ? -15.117 9.453 0.247 1 97.56 83 GLY A O 1
ATOM 624 N N . ALA A 1 84 ? -14.438 11.398 1.162 1 95.88 84 ALA A N 1
ATOM 625 C CA . ALA A 1 84 ? -15.492 12.164 0.502 1 95.88 84 ALA A CA 1
ATOM 626 C C . ALA A 1 84 ? -15.094 12.523 -0.927 1 95.88 84 ALA A C 1
ATOM 628 O O . ALA A 1 84 ? -15.922 12.977 -1.715 1 95.88 84 ALA A O 1
ATOM 629 N N . SER A 1 85 ? -13.828 12.281 -1.264 1 96.5 85 SER A N 1
ATOM 630 C CA . SER A 1 85 ? -13.344 12.75 -2.557 1 96.5 85 SER A CA 1
ATOM 631 C C . SER A 1 85 ? -13.156 11.594 -3.533 1 96.5 85 SER A C 1
ATOM 633 O O . SER A 1 85 ? -12.703 10.516 -3.148 1 96.5 85 SER A O 1
ATOM 635 N N . THR A 1 86 ? -13.5 11.859 -4.738 1 96.94 86 THR A N 1
ATOM 636 C CA . THR A 1 86 ? -13.203 10.953 -5.84 1 96.94 86 THR A CA 1
ATOM 637 C C . THR A 1 86 ? -11.828 11.258 -6.426 1 96.94 86 THR A C 1
ATOM 639 O O . THR A 1 86 ? -11.211 12.273 -6.09 1 96.94 86 THR A O 1
ATOM 642 N N . LYS A 1 87 ? -11.484 10.383 -7.289 1 97.69 87 LYS A N 1
ATOM 643 C CA . LYS A 1 87 ? -10.234 10.57 -8.016 1 97.69 87 LYS A CA 1
ATOM 644 C C . LYS A 1 87 ? -10.227 11.906 -8.758 1 97.69 87 LYS A C 1
ATOM 646 O O . LYS A 1 87 ? -9.281 12.688 -8.633 1 97.69 87 LYS A O 1
ATOM 651 N N . ASP A 1 88 ? -11.266 12.203 -9.531 1 97.12 88 ASP A N 1
ATOM 652 C CA . ASP A 1 88 ? -11.336 13.414 -10.336 1 97.12 88 ASP A CA 1
ATOM 653 C C . ASP A 1 88 ? -11.32 14.664 -9.445 1 97.12 88 ASP A C 1
ATOM 655 O O . ASP A 1 88 ? -10.688 15.664 -9.797 1 97.12 88 ASP A O 1
ATOM 659 N N . GLN A 1 89 ? -12.023 14.562 -8.352 1 97 89 GLN A N 1
ATOM 660 C CA . GLN A 1 89 ? -12.086 15.695 -7.438 1 97 89 GLN A CA 1
ATOM 661 C C . GLN A 1 89 ? -10.719 16 -6.844 1 97 89 GLN A C 1
ATOM 663 O O . GLN A 1 89 ? -10.328 17.172 -6.73 1 97 89 GLN A O 1
ATOM 668 N N . LEU A 1 90 ? -9.953 14.977 -6.438 1 97 90 LEU A N 1
ATOM 669 C CA . LEU A 1 90 ? -8.617 15.156 -5.887 1 97 90 LEU A CA 1
ATOM 670 C C . LEU A 1 90 ? -7.68 15.758 -6.926 1 97 90 LEU A C 1
ATOM 672 O O . LEU A 1 90 ? -6.93 16.688 -6.629 1 97 90 LEU A O 1
ATOM 676 N N . GLU A 1 91 ? -7.703 15.266 -8.109 1 96.62 91 GLU A N 1
ATOM 677 C CA . GLU A 1 91 ? -6.844 15.758 -9.188 1 96.62 91 GLU A CA 1
ATOM 678 C C . GLU A 1 91 ? -7.168 17.203 -9.539 1 96.62 91 GLU A C 1
ATOM 680 O O . GLU A 1 91 ? -6.266 18.031 -9.719 1 96.62 91 GLU A O 1
ATOM 685 N N . LYS A 1 92 ? -8.438 17.484 -9.711 1 96.19 92 LYS A N 1
ATOM 686 C CA . LYS A 1 92 ? -8.867 18.828 -10.047 1 96.19 92 LYS A CA 1
ATOM 687 C C . LYS A 1 92 ? -8.406 19.844 -8.992 1 96.19 92 LYS A C 1
ATOM 689 O O . LYS A 1 92 ? -7.918 20.922 -9.328 1 96.19 92 LYS A O 1
ATOM 694 N N . SER A 1 93 ? -8.648 19.484 -7.742 1 95.56 93 SER A N 1
ATOM 695 C CA . SER A 1 93 ? -8.219 20.359 -6.648 1 95.56 93 SER A CA 1
ATOM 696 C C . SER A 1 93 ? -6.715 20.594 -6.688 1 95.56 93 SER A C 1
ATOM 698 O O . SER A 1 93 ? -6.262 21.734 -6.523 1 95.56 93 SER A O 1
ATOM 700 N N . GLY A 1 94 ? -5.949 19.531 -6.891 1 94.5 94 GLY A N 1
ATOM 701 C CA . GLY A 1 94 ? -4.504 19.641 -6.98 1 94.5 94 GLY A CA 1
ATOM 702 C C . GLY A 1 94 ? -4.047 20.5 -8.148 1 94.5 94 GLY A C 1
ATOM 703 O O . GLY A 1 94 ? -3.158 21.344 -8 1 94.5 94 GLY A O 1
ATOM 704 N N . ARG A 1 95 ? -4.625 20.344 -9.289 1 94.56 95 ARG A N 1
ATOM 705 C CA . ARG A 1 95 ? -4.254 21.094 -10.484 1 94.56 95 ARG A CA 1
ATOM 706 C C . ARG A 1 95 ? -4.621 22.562 -10.352 1 94.56 95 ARG A C 1
ATOM 708 O O . ARG A 1 95 ? -3.898 23.438 -10.844 1 94.56 95 ARG A O 1
ATOM 715 N N . LYS A 1 96 ? -5.777 22.859 -9.719 1 95.25 96 LYS A N 1
ATOM 716 C CA . LYS A 1 96 ? -6.164 24.25 -9.445 1 95.25 96 LYS A CA 1
ATOM 717 C C . LYS A 1 96 ? -5.133 24.938 -8.555 1 95.25 96 LYS A C 1
ATOM 719 O O . LYS A 1 96 ? -4.766 26.078 -8.797 1 95.25 96 LYS A O 1
ATOM 724 N N . ALA A 1 97 ? -4.688 24.219 -7.504 1 94.12 97 ALA A N 1
ATOM 725 C CA . ALA A 1 97 ? -3.668 24.766 -6.609 1 94.12 97 ALA A CA 1
ATOM 726 C C . ALA A 1 97 ? -2.373 25.047 -7.363 1 94.12 97 ALA A C 1
ATOM 728 O O . ALA A 1 97 ? -1.723 26.062 -7.125 1 94.12 97 ALA A O 1
ATOM 729 N N . ALA A 1 98 ? -2.008 24.156 -8.289 1 92.44 98 ALA A N 1
ATOM 730 C CA . ALA A 1 98 ? -0.782 24.297 -9.07 1 92.44 98 ALA A CA 1
ATOM 731 C C . ALA A 1 98 ? -0.874 25.5 -10.016 1 92.44 98 ALA A C 1
ATOM 733 O O . ALA A 1 98 ? 0.136 26.141 -10.312 1 92.44 98 ALA A O 1
ATOM 734 N N . ALA A 1 99 ? -2.031 25.703 -10.422 1 91.62 99 ALA A N 1
ATOM 735 C CA . ALA A 1 99 ? -2.248 26.797 -11.359 1 91.62 99 ALA A CA 1
ATOM 736 C C . ALA A 1 99 ? -2.352 28.125 -10.633 1 91.62 99 ALA A C 1
ATOM 738 O O . ALA A 1 99 ? -2.238 29.188 -11.25 1 91.62 99 ALA A O 1
ATOM 739 N N . SER A 1 100 ? -2.67 28 -9.391 1 87.56 100 SER A N 1
ATOM 740 C CA . SER A 1 100 ? -2.848 29.219 -8.609 1 87.56 100 SER A CA 1
ATOM 741 C C . SER A 1 100 ? -1.52 29.938 -8.391 1 87.56 100 SER A C 1
ATOM 743 O O . SER A 1 100 ? -0.482 29.297 -8.227 1 87.56 100 SER A O 1
ATOM 745 N N . LYS A 1 101 ? -1.127 30.859 -9.242 1 67.38 101 LYS A N 1
ATOM 746 C CA . LYS A 1 101 ? 0.077 31.672 -9.094 1 67.38 101 LYS A CA 1
ATOM 747 C C . LYS A 1 101 ? 0.461 31.812 -7.625 1 67.38 101 LYS A C 1
ATOM 749 O O . LYS A 1 101 ? -0.396 32.094 -6.777 1 67.38 101 LYS A O 1
ATOM 754 N N . VAL A 1 102 ? 1.491 31 -7.328 1 59.53 102 VAL A N 1
ATOM 755 C CA . VAL A 1 102 ? 2.023 31.188 -5.98 1 59.53 102 VAL A CA 1
ATOM 756 C C . VAL A 1 102 ? 1.993 32.688 -5.617 1 59.53 102 VAL A C 1
ATOM 758 O O . VAL A 1 102 ? 2.406 33.531 -6.41 1 59.53 102 VAL A O 1
ATOM 761 N N . ALA A 1 103 ? 1.016 33.062 -4.824 1 57.03 103 ALA A N 1
ATOM 762 C CA . ALA A 1 103 ? 1.121 34.438 -4.359 1 57.03 103 ALA A CA 1
ATOM 763 C C . ALA A 1 103 ? 2.58 34.844 -4.215 1 57.03 103 ALA A C 1
ATOM 765 O O . ALA A 1 103 ? 3.439 34.031 -3.887 1 57.03 103 ALA A O 1
ATOM 766 N N . LYS A 1 104 ? 3 35.719 -5.121 1 54.59 104 LYS A N 1
ATOM 767 C CA . LYS A 1 104 ? 4.312 36.344 -4.922 1 54.59 104 LYS A CA 1
ATOM 768 C C . LYS A 1 104 ? 4.707 36.312 -3.447 1 54.59 104 LYS A C 1
ATOM 770 O O . LYS A 1 104 ? 3.902 36.656 -2.58 1 54.59 104 LYS A O 1
ATOM 775 N N . PRO A 1 105 ? 5.695 35.469 -3.154 1 58.09 105 PRO A N 1
ATOM 776 C CA . PRO A 1 105 ? 6.105 35.594 -1.756 1 58.09 105 PRO A CA 1
ATOM 777 C C . PRO A 1 105 ? 5.938 37.031 -1.223 1 58.09 105 PRO A C 1
ATOM 779 O O . PRO A 1 105 ? 6.098 38 -1.972 1 58.09 105 PRO A O 1
ATOM 782 N N . MET A 1 106 ? 5.047 37.156 -0.248 1 53.03 106 MET A N 1
ATOM 783 C CA . MET A 1 106 ? 4.91 38.5 0.365 1 53.03 106 MET A CA 1
ATOM 784 C C . MET A 1 106 ? 6.227 39.25 0.303 1 53.03 106 MET A C 1
ATOM 786 O O . MET A 1 106 ? 7.293 38.688 0.573 1 53.03 106 MET A O 1
ATOM 790 N N . LYS A 1 107 ? 6.402 40.188 -0.525 1 50.81 107 LYS A N 1
ATOM 791 C CA . LYS A 1 107 ? 7.57 41.062 -0.533 1 50.81 107 LYS A CA 1
ATOM 792 C C . LYS A 1 107 ? 8.18 41.188 0.861 1 50.81 107 LYS A C 1
ATOM 794 O O . LYS A 1 107 ? 7.465 41.406 1.841 1 50.81 107 LYS A O 1
ATOM 799 N N . ALA A 1 108 ? 9.359 40.812 1.186 1 52.19 108 ALA A N 1
ATOM 800 C CA . ALA A 1 108 ? 10.117 41.156 2.385 1 52.19 108 ALA A CA 1
ATOM 801 C C . ALA A 1 108 ? 9.82 42.594 2.818 1 52.19 108 ALA A C 1
ATOM 803 O O . ALA A 1 108 ? 9.992 43.531 2.043 1 52.19 108 ALA A O 1
ATOM 804 N N . MET A 1 109 ? 8.812 42.906 3.602 1 48.16 109 MET A N 1
ATOM 805 C CA . MET A 1 109 ? 8.609 44.219 4.188 1 48.16 109 MET A CA 1
ATOM 806 C C . MET A 1 109 ? 9.945 44.875 4.512 1 48.16 109 MET A C 1
ATOM 808 O O . MET A 1 109 ? 10.75 44.344 5.266 1 48.16 109 MET A O 1
ATOM 812 N N . LYS A 1 110 ? 10.648 45.688 3.631 1 48.53 110 LYS A N 1
ATOM 813 C CA . LYS A 1 110 ? 11.805 46.531 3.904 1 48.53 110 LYS A CA 1
ATOM 814 C C . LYS A 1 110 ? 11.75 47.094 5.324 1 48.53 110 LYS A C 1
ATOM 816 O O . LYS A 1 110 ? 10.82 47.812 5.672 1 48.53 110 LYS A O 1
ATOM 821 N N . MET A 1 111 ? 12.234 46.438 6.375 1 50.47 111 MET A N 1
ATOM 822 C CA . MET A 1 111 ? 12.508 47.062 7.668 1 50.47 111 MET A CA 1
ATOM 823 C C . MET A 1 111 ? 13.164 48.438 7.492 1 50.47 111 MET A C 1
ATOM 825 O O . MET A 1 111 ? 14.289 48.531 7.008 1 50.47 111 MET A O 1
ATOM 829 N N . LYS A 1 112 ? 12.539 49.531 7.223 1 49 112 LYS A N 1
ATOM 830 C CA . LYS A 1 112 ? 13.047 50.875 7.355 1 49 112 LYS A CA 1
ATOM 831 C C . LYS A 1 112 ? 13.734 51.094 8.703 1 49 112 LYS A C 1
ATOM 833 O O . LYS A 1 112 ? 13.109 50.906 9.75 1 49 112 LYS A O 1
ATOM 838 N N . LYS A 1 113 ? 15.094 50.906 8.836 1 49.62 113 LYS A N 1
ATOM 839 C CA . LYS A 1 113 ? 15.945 51.375 9.922 1 49.62 113 LYS A CA 1
ATOM 840 C C . LYS A 1 113 ? 15.57 52.812 10.297 1 49.62 113 LYS A C 1
ATOM 842 O O . LYS A 1 113 ? 15.641 53.719 9.461 1 49.62 113 LYS A O 1
ATOM 847 N N . ALA A 1 114 ? 14.711 53.125 11.289 1 50.09 114 ALA A N 1
ATOM 848 C CA . ALA A 1 114 ? 14.57 54.406 12 1 50.09 114 ALA A CA 1
ATOM 849 C C . ALA A 1 114 ? 15.93 54.969 12.375 1 50.09 114 ALA A C 1
ATOM 851 O O . ALA A 1 114 ? 16.703 54.344 13.109 1 50.09 114 ALA A O 1
ATOM 852 N N . LYS A 1 115 ? 16.672 55.594 11.484 1 48.44 115 LYS A N 1
ATOM 853 C CA . LYS A 1 115 ? 17.797 56.438 11.844 1 48.44 115 LYS A CA 1
ATOM 854 C C . LYS A 1 115 ? 17.453 57.344 13.016 1 48.44 115 LYS A C 1
ATOM 856 O O . LYS A 1 115 ? 16.547 58.188 12.922 1 48.44 115 LYS A O 1
ATOM 861 N N . ARG A 1 116 ? 17.531 56.812 14.266 1 47.5 116 ARG A N 1
ATOM 862 C CA . ARG A 1 116 ? 17.578 57.656 15.445 1 47.5 116 ARG A CA 1
ATOM 863 C C . ARG A 1 116 ? 18.562 58.812 15.242 1 47.5 116 ARG A C 1
ATOM 865 O O . ARG A 1 116 ? 19.766 58.594 15.078 1 47.5 116 ARG A O 1
ATOM 872 N N . LYS A 1 117 ? 18.141 59.875 14.625 1 45.94 117 LYS A N 1
ATOM 873 C CA . LYS A 1 117 ? 18.844 61.156 14.703 1 45.94 117 LYS A CA 1
ATOM 874 C C . LYS A 1 117 ? 19.156 61.531 16.156 1 45.94 117 LYS A C 1
ATOM 876 O O . LYS A 1 117 ? 18.25 61.625 16.984 1 45.94 117 LYS A O 1
ATOM 881 N N . SER A 1 118 ? 20.188 60.938 16.703 1 45.28 118 SER A N 1
ATOM 882 C CA . SER A 1 118 ? 20.75 61.562 17.906 1 45.28 118 SER A CA 1
ATOM 883 C C . SER A 1 118 ? 20.766 63.094 17.766 1 45.28 118 SER A C 1
ATOM 885 O O . SER A 1 118 ? 21.359 63.625 16.828 1 45.28 118 SER A O 1
ATOM 887 N N . ARG A 1 119 ? 19.734 63.844 18.062 1 37.12 119 ARG A N 1
ATOM 888 C CA . ARG A 1 119 ? 19.922 65.188 18.531 1 37.12 119 ARG A CA 1
ATOM 889 C C . ARG A 1 119 ? 20.719 65.25 19.828 1 37.12 119 ARG A C 1
ATOM 891 O O . ARG A 1 119 ? 20.547 64.375 20.688 1 37.12 119 ARG A O 1
ATOM 898 N N . MET B 1 1 ? 7.281 -22.812 0.845 1 56.25 1 MET B N 1
ATOM 899 C CA . MET B 1 1 ? 6.176 -22.109 0.197 1 56.25 1 MET B CA 1
ATOM 900 C C . MET B 1 1 ? 6.316 -20.609 0.361 1 56.25 1 MET B C 1
ATOM 902 O O . MET B 1 1 ? 6.602 -20.125 1.457 1 56.25 1 MET B O 1
ATOM 906 N N . SER B 1 2 ? 6.453 -19.859 -0.754 1 79.31 2 SER B N 1
ATOM 907 C CA . SER B 1 2 ? 6.961 -18.5 -0.678 1 79.31 2 SER B CA 1
ATOM 908 C C . SER B 1 2 ? 5.977 -17.578 0.037 1 79.31 2 SER B C 1
ATOM 910 O O . SER B 1 2 ? 4.762 -17.719 -0.126 1 79.31 2 SER B O 1
ATOM 912 N N . VAL B 1 3 ? 6.34 -16.969 1.127 1 94.44 3 VAL B N 1
ATOM 913 C CA . VAL B 1 3 ? 5.527 -16.109 1.973 1 94.44 3 VAL B CA 1
ATOM 914 C C . VAL B 1 3 ? 5.457 -14.711 1.361 1 94.44 3 VAL B C 1
ATOM 916 O O . VAL B 1 3 ? 6.297 -14.336 0.54 1 94.44 3 VAL B O 1
ATOM 919 N N . LEU B 1 4 ? 4.352 -14.133 1.63 1 98.69 4 LEU B N 1
ATOM 920 C CA . LEU B 1 4 ? 4.156 -12.727 1.293 1 98.69 4 LEU B CA 1
ATOM 921 C C . LEU B 1 4 ? 4.336 -11.844 2.523 1 98.69 4 LEU B C 1
ATOM 923 O O . LEU B 1 4 ? 3.896 -12.195 3.619 1 98.69 4 LEU B O 1
ATOM 927 N N . LEU B 1 5 ? 5.039 -10.727 2.332 1 98.88 5 LEU B N 1
ATOM 928 C CA . LEU B 1 5 ? 5.184 -9.703 3.359 1 98.88 5 LEU B CA 1
ATOM 929 C C . LEU B 1 5 ? 4.355 -8.469 3.02 1 98.88 5 LEU B C 1
ATOM 931 O O . LEU B 1 5 ? 4.203 -8.125 1.845 1 98.88 5 LEU B O 1
ATOM 935 N N . ALA B 1 6 ? 3.861 -7.855 4.039 1 98.94 6 ALA B N 1
ATOM 936 C CA . ALA B 1 6 ? 3.26 -6.539 3.854 1 98.94 6 ALA B CA 1
ATOM 937 C C . ALA B 1 6 ? 3.51 -5.645 5.066 1 98.94 6 ALA B C 1
ATOM 939 O O . ALA B 1 6 ? 3.566 -6.129 6.199 1 98.94 6 ALA B O 1
ATOM 940 N N . ASP B 1 7 ? 3.732 -4.402 4.828 1 98.94 7 ASP B N 1
ATOM 941 C CA . ASP B 1 7 ? 3.721 -3.363 5.852 1 98.94 7 ASP B CA 1
ATOM 942 C C . ASP B 1 7 ? 2.549 -2.404 5.648 1 98.94 7 ASP B C 1
ATOM 944 O O . ASP B 1 7 ? 2.385 -1.84 4.562 1 98.94 7 ASP B O 1
ATOM 948 N N . LEU B 1 8 ? 1.729 -2.26 6.648 1 98.94 8 LEU B N 1
ATOM 949 C CA . LEU B 1 8 ? 0.517 -1.454 6.574 1 98.94 8 LEU B CA 1
ATOM 950 C C . LEU B 1 8 ? 0.624 -0.226 7.473 1 98.94 8 LEU B C 1
ATOM 952 O O . LEU B 1 8 ? 0.948 -0.344 8.656 1 98.94 8 LEU B O 1
ATOM 956 N N . GLN B 1 9 ? 0.381 0.927 6.922 1 98.94 9 GLN B N 1
ATOM 957 C CA . GLN B 1 9 ? 0.227 2.16 7.684 1 98.94 9 GLN B CA 1
ATOM 958 C C . GLN B 1 9 ? -1.185 2.723 7.543 1 98.94 9 GLN B C 1
ATOM 960 O O . GLN B 1 9 ? -1.615 3.059 6.438 1 98.94 9 GLN B O 1
ATOM 965 N N . VAL B 1 10 ? -1.867 2.797 8.641 1 98.75 10 VAL B N 1
ATOM 966 C CA . VAL B 1 10 ? -3.242 3.283 8.695 1 98.75 10 VAL B CA 1
ATOM 967 C C . VAL B 1 10 ? -3.256 4.75 9.109 1 98.75 10 VAL B C 1
ATOM 969 O O . VAL B 1 10 ? -2.658 5.117 10.125 1 98.75 10 VAL B O 1
ATOM 972 N N . LEU B 1 11 ? -3.926 5.574 8.312 1 98.81 11 LEU B N 1
ATOM 973 C CA . LEU B 1 11 ? -3.998 7.008 8.562 1 98.81 11 LEU B CA 1
ATOM 974 C C . LEU B 1 11 ? -5.445 7.492 8.555 1 98.81 11 LEU B C 1
ATOM 976 O O . LEU B 1 11 ? -5.836 8.281 7.691 1 98.81 11 LEU B O 1
ATOM 980 N N . PRO B 1 12 ? -6.191 7.109 9.562 1 98.75 12 PRO B N 1
ATOM 981 C CA . PRO B 1 12 ? -7.594 7.527 9.648 1 98.75 12 PRO B CA 1
ATOM 982 C C . PRO B 1 12 ? -7.75 9.008 9.984 1 98.75 12 PRO B C 1
ATOM 984 O O . PRO B 1 12 ? -6.902 9.578 10.68 1 98.75 12 PRO B O 1
ATOM 987 N N . SER B 1 13 ? -8.898 9.516 9.5 1 98.38 13 SER B N 1
ATOM 988 C CA . SER B 1 13 ? -9.242 10.891 9.852 1 98.38 13 SER B CA 1
ATOM 989 C C . SER B 1 13 ? -10.656 10.977 10.422 1 98.38 13 SER B C 1
ATOM 991 O O . SER B 1 13 ? -11.625 10.633 9.75 1 98.38 13 SER B O 1
ATOM 993 N N . PRO B 1 14 ? -10.859 11.57 11.641 1 98.12 14 PRO B N 1
ATOM 994 C CA . PRO B 1 14 ? -9.781 11.789 12.609 1 98.12 14 PRO B CA 1
ATOM 995 C C . PRO B 1 14 ? -9.133 10.492 13.07 1 98.12 14 PRO B C 1
ATOM 997 O O . PRO B 1 14 ? -9.641 9.398 12.789 1 98.12 14 PRO B O 1
ATOM 1000 N N . PRO B 1 15 ? -7.949 10.57 13.688 1 97.56 15 PRO B N 1
ATOM 1001 C CA . PRO B 1 15 ? -7.266 9.352 14.117 1 97.56 15 PRO B CA 1
ATOM 1002 C C . PRO B 1 15 ? -8.039 8.594 15.203 1 97.56 15 PRO B C 1
ATOM 1004 O O . PRO B 1 15 ? -7.867 7.383 15.359 1 97.56 15 PRO B O 1
ATOM 1007 N N . GLY B 1 16 ? -8.766 9.289 15.938 1 97.81 16 GLY B N 1
ATOM 1008 C CA . GLY B 1 16 ? -9.578 8.797 17.031 1 97.81 16 GLY B CA 1
ATOM 1009 C C . GLY B 1 16 ? -10.562 9.828 17.562 1 97.81 16 GLY B C 1
ATOM 1010 O O . GLY B 1 16 ? -11.125 10.602 16.797 1 97.81 16 GLY B O 1
ATOM 1011 N N . ASN B 1 17 ? -10.938 9.648 18.812 1 96.75 17 ASN B N 1
ATOM 1012 C CA . ASN B 1 17 ? -11.82 10.617 19.453 1 96.75 17 ASN B CA 1
ATOM 1013 C C . ASN B 1 17 ? -11.211 11.172 20.734 1 96.75 17 ASN B C 1
ATOM 1015 O O . ASN B 1 17 ? -10.039 10.938 21.031 1 96.75 17 ASN B O 1
ATOM 1019 N N . ALA B 1 18 ? -12.031 12.016 21.359 1 95.88 18 ALA B N 1
ATOM 1020 C CA . ALA B 1 18 ? -11.539 12.742 22.531 1 95.88 18 ALA B CA 1
ATOM 1021 C C . ALA B 1 18 ? -11.094 11.781 23.625 1 95.88 18 ALA B C 1
ATOM 1023 O O . ALA B 1 18 ? -10.125 12.047 24.344 1 95.88 18 ALA B O 1
ATOM 1024 N N . LYS B 1 19 ? -11.656 10.672 23.734 1 97.31 19 LYS B N 1
ATOM 1025 C CA . LYS B 1 19 ? -11.398 9.727 24.812 1 97.31 19 LYS B CA 1
ATOM 1026 C C . LYS B 1 1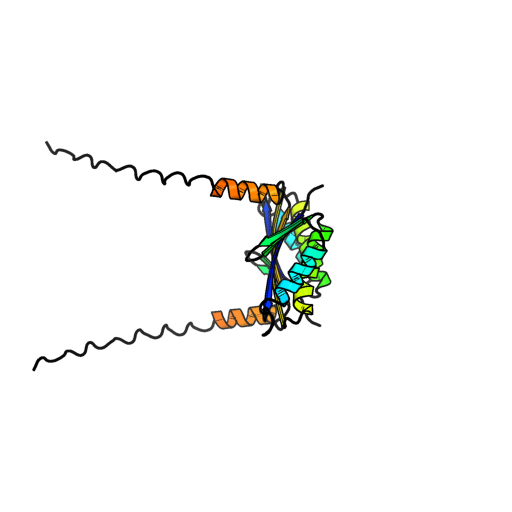9 ? -10.297 8.742 24.422 1 97.31 19 LYS B C 1
ATOM 1028 O O . LYS B 1 19 ? -9.656 8.156 25.297 1 97.31 19 LYS B O 1
ATOM 1033 N N . HIS B 1 20 ? -10.148 8.562 23.188 1 97.88 20 HIS B N 1
ATOM 1034 C CA . HIS B 1 20 ? -9.211 7.578 22.672 1 97.88 20 HIS B CA 1
ATOM 1035 C C . HIS B 1 20 ? -8.555 8.07 21.375 1 97.88 20 HIS B C 1
ATOM 1037 O O . HIS B 1 20 ? -9.078 7.836 20.281 1 97.88 20 HIS B O 1
ATOM 1043 N N . LYS B 1 21 ? -7.402 8.688 21.453 1 97.44 21 LYS B N 1
ATOM 1044 C CA . LYS B 1 21 ? -6.719 9.422 20.391 1 97.44 21 LYS B CA 1
ATOM 1045 C C . LYS B 1 21 ? -6.422 8.516 19.203 1 97.44 21 LYS B C 1
ATOM 1047 O O . LYS B 1 21 ? -6.48 8.953 18.047 1 97.44 21 LYS B O 1
ATOM 1052 N N . TRP B 1 22 ? -6.082 7.258 19.438 1 98 22 TRP B N 1
ATOM 1053 C CA . TRP B 1 22 ? -5.664 6.348 18.375 1 98 22 TRP B CA 1
ATOM 1054 C C . TRP B 1 22 ? -6.691 5.234 18.188 1 98 22 TRP B C 1
ATOM 1056 O O . TRP B 1 22 ? -6.336 4.117 17.797 1 98 22 TRP B O 1
ATOM 1066 N N . LYS B 1 23 ? -7.922 5.535 18.438 1 98.62 23 LYS B N 1
ATOM 1067 C CA . LYS B 1 23 ? -9.016 4.574 18.422 1 98.62 23 LYS B CA 1
ATOM 1068 C C . LYS B 1 23 ? -9.047 3.793 17.109 1 98.62 23 LYS B C 1
ATOM 1070 O O . LYS B 1 23 ? -9.18 2.566 17.109 1 98.62 23 LYS B O 1
ATOM 1075 N N . HIS B 1 24 ? -8.945 4.473 16.016 1 98.81 24 HIS B N 1
ATOM 1076 C CA . HIS B 1 24 ? -9.172 3.844 14.719 1 98.81 24 HIS B CA 1
ATOM 1077 C C . HIS B 1 24 ? -7.949 3.047 14.273 1 98.81 24 HIS B C 1
ATOM 1079 O O . HIS B 1 24 ? -8.086 2.002 13.633 1 98.81 24 HIS B O 1
ATOM 1085 N N . VAL B 1 25 ? -6.719 3.482 14.594 1 98.88 25 VAL B N 1
ATOM 1086 C CA . VAL B 1 25 ? -5.504 2.709 14.359 1 98.88 25 VAL B CA 1
ATOM 1087 C C . VAL B 1 25 ? -5.535 1.427 15.188 1 98.88 25 VAL B C 1
ATOM 1089 O O . VAL B 1 25 ? -5.215 0.347 14.688 1 98.88 25 VAL B O 1
ATOM 1092 N N . ASP B 1 26 ? -5.984 1.574 16.406 1 98.81 26 ASP B N 1
ATOM 1093 C CA . ASP B 1 26 ? -6.059 0.415 17.297 1 98.81 26 ASP B CA 1
ATOM 1094 C C . ASP B 1 26 ? -7.02 -0.636 16.734 1 98.81 26 ASP B C 1
ATOM 1096 O O . ASP B 1 26 ? -6.773 -1.837 16.859 1 98.81 26 ASP B O 1
ATOM 1100 N N . ALA B 1 27 ? -8.094 -0.187 16.203 1 98.88 27 ALA B N 1
ATOM 1101 C CA . ALA B 1 27 ? -9.047 -1.111 15.602 1 98.88 27 ALA B CA 1
ATOM 1102 C C . ALA B 1 27 ? -8.391 -1.938 14.5 1 98.88 27 ALA B C 1
ATOM 1104 O O . ALA B 1 27 ? -8.617 -3.146 14.406 1 98.88 27 ALA B O 1
ATOM 1105 N N . ALA B 1 28 ? -7.609 -1.324 13.664 1 98.94 28 ALA B N 1
ATOM 1106 C CA . ALA B 1 28 ? -6.875 -2.021 12.609 1 98.94 28 ALA B CA 1
ATOM 1107 C C . ALA B 1 28 ? -5.879 -3.014 13.203 1 98.94 28 ALA B C 1
ATOM 1109 O O . ALA B 1 28 ? -5.785 -4.156 12.742 1 98.94 28 ALA B O 1
ATOM 1110 N N . ILE B 1 29 ? -5.133 -2.547 14.211 1 98.94 29 ILE B N 1
ATOM 1111 C CA . ILE B 1 29 ? -4.117 -3.391 14.828 1 98.94 29 ILE B CA 1
ATOM 1112 C C . ILE B 1 29 ? -4.773 -4.621 15.453 1 98.94 29 ILE B C 1
ATOM 1114 O O . ILE B 1 29 ? -4.219 -5.719 15.406 1 98.94 29 ILE B O 1
ATOM 1118 N N . LYS B 1 30 ? -5.895 -4.43 16.031 1 98.88 30 LYS B N 1
ATOM 1119 C CA . LYS B 1 30 ? -6.617 -5.555 16.609 1 98.88 30 LYS B CA 1
ATOM 1120 C C . LYS B 1 30 ? -6.965 -6.598 15.555 1 98.88 30 LYS B C 1
ATOM 1122 O O . LYS B 1 30 ? -6.891 -7.801 15.812 1 98.88 30 LYS B O 1
ATOM 1127 N N . VAL B 1 31 ? -7.383 -6.168 14.391 1 98.94 31 VAL B N 1
ATOM 1128 C CA . VAL B 1 31 ? -7.668 -7.062 13.273 1 98.94 31 VAL B CA 1
ATOM 1129 C C . VAL B 1 31 ? -6.41 -7.844 12.898 1 98.94 31 VAL B C 1
ATOM 1131 O O . VAL B 1 31 ? -6.469 -9.055 12.672 1 98.94 31 VAL B O 1
ATOM 1134 N N . ILE B 1 32 ? -5.312 -7.164 12.836 1 98.94 32 ILE B N 1
ATOM 1135 C CA . ILE B 1 32 ? -4.047 -7.797 12.484 1 98.94 32 ILE B CA 1
ATOM 1136 C C . ILE B 1 32 ? -3.688 -8.852 13.523 1 98.94 32 ILE B C 1
ATOM 1138 O O . ILE B 1 32 ? -3.35 -9.984 13.18 1 98.94 32 ILE B O 1
ATOM 1142 N N . ALA B 1 33 ? -3.811 -8.445 14.758 1 98.81 33 ALA B N 1
ATOM 1143 C CA . ALA B 1 33 ? -3.488 -9.359 15.852 1 98.81 33 ALA B CA 1
ATOM 1144 C C . ALA B 1 33 ? -4.379 -10.602 15.82 1 98.81 33 ALA B C 1
ATOM 1146 O O . ALA B 1 33 ? -3.908 -11.719 16.047 1 98.81 33 ALA B O 1
ATOM 1147 N N . ALA B 1 34 ? -5.605 -10.438 15.492 1 98.81 34 ALA B N 1
ATOM 1148 C CA . ALA B 1 34 ? -6.578 -11.531 15.469 1 98.81 34 ALA B CA 1
ATOM 1149 C C . ALA B 1 34 ? -6.293 -12.492 14.328 1 98.81 34 ALA B C 1
ATOM 1151 O O . ALA B 1 34 ? -6.742 -13.641 14.352 1 98.81 34 ALA B O 1
ATOM 1152 N N . SER B 1 35 ? -5.625 -11.992 13.328 1 98.62 35 SER B N 1
ATOM 1153 C CA . SER B 1 35 ? -5.301 -12.836 12.18 1 98.62 35 SER B CA 1
ATOM 1154 C C . SER B 1 35 ? -4.309 -13.93 12.555 1 98.62 35 SER B C 1
ATOM 1156 O O . SER B 1 35 ? -4.176 -14.922 11.836 1 98.62 35 SER B O 1
ATOM 1158 N N . LYS B 1 36 ? -3.455 -13.703 13.5 1 98.44 36 LYS B N 1
ATOM 1159 C CA . LYS B 1 36 ? -2.42 -14.594 14.016 1 98.44 36 LYS B CA 1
ATOM 1160 C C . LYS B 1 36 ? -1.26 -14.719 13.031 1 98.44 36 LYS B C 1
ATOM 1162 O O . LYS B 1 36 ? -0.437 -15.625 13.148 1 98.44 36 LYS B O 1
ATOM 1167 N N . LEU B 1 37 ? -1.292 -13.938 12.086 1 98.75 37 LEU B N 1
ATOM 1168 C CA . LEU B 1 37 ? -0.106 -13.852 11.242 1 98.75 37 LEU B CA 1
ATOM 1169 C C . LEU B 1 37 ? 1.108 -13.414 12.055 1 98.75 37 LEU B C 1
ATOM 1171 O O . LEU B 1 37 ? 0.976 -12.656 13.016 1 98.75 37 LEU B O 1
ATOM 1175 N N . LYS B 1 38 ? 2.227 -13.977 11.594 1 98.62 38 LYS B N 1
ATOM 1176 C CA . LYS B 1 38 ? 3.443 -13.336 12.086 1 98.62 38 LYS B CA 1
ATOM 1177 C C . LYS B 1 38 ? 3.412 -11.828 11.836 1 98.62 38 LYS B C 1
ATOM 1179 O O . LYS B 1 38 ? 3.133 -11.383 10.719 1 98.62 38 LYS B O 1
ATOM 1184 N N . HIS B 1 39 ? 3.584 -11.039 12.93 1 98.81 39 HIS B N 1
ATOM 1185 C CA . HIS B 1 39 ? 3.49 -9.594 12.734 1 98.81 39 HIS B CA 1
ATOM 1186 C C . HIS B 1 39 ? 4.34 -8.844 13.758 1 98.81 39 HIS B C 1
ATOM 1188 O O . HIS B 1 39 ? 4.723 -9.414 14.781 1 98.81 39 HIS B O 1
ATOM 1194 N N . SER B 1 40 ? 4.699 -7.609 13.398 1 98.69 40 SER B N 1
ATOM 1195 C CA . SER B 1 40 ? 5.352 -6.637 14.266 1 98.69 40 SER B CA 1
ATOM 1196 C C . SER B 1 40 ? 4.684 -5.27 14.164 1 98.69 40 SER B C 1
ATOM 1198 O O . SER B 1 40 ? 4.57 -4.711 13.07 1 98.69 40 SER B O 1
ATOM 1200 N N . VAL B 1 41 ? 4.184 -4.801 15.336 1 98.75 41 VAL B N 1
ATOM 1201 C CA . VAL B 1 41 ? 3.65 -3.445 15.398 1 98.75 41 VAL B CA 1
ATOM 1202 C C . VAL B 1 41 ? 4.793 -2.451 15.602 1 98.75 41 VAL B C 1
ATOM 1204 O O . VAL B 1 41 ? 5.52 -2.525 16.594 1 98.75 41 VAL B O 1
ATOM 1207 N N . ASN B 1 42 ? 4.949 -1.563 14.664 1 98.25 42 ASN B N 1
ATOM 1208 C CA . ASN B 1 42 ? 5.977 -0.529 14.734 1 98.25 42 ASN B CA 1
ATOM 1209 C C . ASN B 1 42 ? 5.363 0.864 14.844 1 98.25 42 ASN B C 1
ATOM 1211 O O . ASN B 1 42 ? 4.137 1.01 14.836 1 98.25 42 ASN B O 1
ATOM 1215 N N . ALA B 1 43 ? 6.234 1.914 15.031 1 97.69 43 ALA B N 1
ATOM 1216 C CA . ALA B 1 43 ? 5.777 3.271 15.312 1 97.69 43 ALA B CA 1
ATOM 1217 C C . ALA B 1 43 ? 4.875 3.785 14.195 1 97.69 43 ALA B C 1
ATOM 1219 O O . ALA B 1 43 ? 3.895 4.488 14.445 1 97.69 43 ALA B O 1
ATOM 1220 N N . LEU B 1 44 ? 5.195 3.424 12.898 1 98.19 44 LEU B N 1
ATOM 1221 C CA . LEU B 1 44 ? 4.473 4.02 11.773 1 98.19 44 LEU B CA 1
ATOM 1222 C C . LEU B 1 44 ? 3.922 2.939 10.852 1 98.19 44 LEU B C 1
ATOM 1224 O O . LEU B 1 44 ? 3.648 3.201 9.68 1 98.19 44 LEU B O 1
ATOM 1228 N N . GLY B 1 45 ? 3.766 1.755 11.328 1 98.69 45 GLY B N 1
ATOM 1229 C CA . GLY B 1 45 ? 3.193 0.678 10.539 1 98.69 45 GLY B CA 1
ATOM 1230 C C . GLY B 1 45 ? 3.279 -0.675 11.219 1 98.69 45 GLY B C 1
ATOM 1231 O O . GLY B 1 45 ? 3.92 -0.812 12.258 1 98.69 45 GLY B O 1
ATOM 1232 N N . THR B 1 46 ? 2.553 -1.585 10.766 1 98.94 46 THR B N 1
ATOM 1233 C CA . THR B 1 46 ? 2.594 -2.975 11.211 1 98.94 46 THR B CA 1
ATOM 1234 C C . THR B 1 46 ? 3.004 -3.895 10.062 1 98.94 46 THR B C 1
ATOM 1236 O O . THR B 1 46 ? 2.393 -3.869 8.992 1 98.94 46 THR B O 1
ATOM 1239 N N . THR B 1 47 ? 4.098 -4.609 10.234 1 98.94 47 THR B N 1
ATOM 1240 C CA . THR B 1 47 ? 4.562 -5.574 9.25 1 98.94 47 THR B CA 1
ATOM 1241 C C . THR B 1 47 ? 3.969 -6.953 9.516 1 98.94 47 THR B C 1
ATOM 1243 O O . THR B 1 47 ? 3.908 -7.398 10.656 1 98.94 47 THR B O 1
ATOM 1246 N N . ILE B 1 48 ? 3.479 -7.586 8.461 1 98.94 48 ILE B N 1
ATOM 1247 C CA . ILE B 1 48 ? 2.879 -8.914 8.586 1 98.94 48 ILE B CA 1
ATOM 1248 C C . ILE B 1 48 ? 3.502 -9.859 7.559 1 98.94 48 ILE B C 1
ATOM 1250 O O . ILE B 1 48 ? 4.07 -9.414 6.559 1 98.94 48 ILE B O 1
ATOM 1254 N N . GLU B 1 49 ? 3.451 -11.148 7.82 1 98.88 49 GLU B N 1
ATOM 1255 C CA . GLU B 1 49 ? 3.977 -12.195 6.949 1 98.88 49 GLU B CA 1
ATOM 1256 C C . GLU B 1 49 ? 3.115 -13.453 7.016 1 98.88 49 GLU B C 1
ATOM 1258 O O . GLU B 1 49 ? 2.686 -13.859 8.102 1 98.88 49 GLU B O 1
ATOM 1263 N N . GLY B 1 50 ? 2.875 -14.008 5.871 1 98.62 50 GLY B N 1
ATOM 1264 C CA . GLY B 1 50 ? 2.139 -15.266 5.809 1 98.62 50 GLY B CA 1
ATOM 1265 C C . GLY B 1 50 ? 1.696 -15.625 4.402 1 98.62 50 GLY B C 1
ATOM 1266 O O . GLY B 1 50 ? 2.24 -15.109 3.422 1 98.62 50 GLY B O 1
ATOM 1267 N N . PRO B 1 51 ? 0.768 -16.594 4.309 1 98.06 51 PRO B N 1
ATOM 1268 C CA . PRO B 1 51 ? 0.227 -16.922 2.986 1 98.06 51 PRO B CA 1
ATOM 1269 C C . PRO B 1 51 ? -0.385 -15.703 2.287 1 98.06 51 PRO B C 1
ATOM 1271 O O . PRO B 1 51 ? -1.023 -14.867 2.934 1 98.06 51 PRO B O 1
ATOM 1274 N N . ALA B 1 52 ? -0.16 -15.672 0.992 1 98.19 52 ALA B N 1
ATOM 1275 C CA . ALA B 1 52 ? -0.556 -14.516 0.198 1 98.19 52 ALA B CA 1
ATOM 1276 C C . ALA B 1 52 ? -2.027 -14.172 0.418 1 98.19 52 ALA B C 1
ATOM 1278 O O . ALA B 1 52 ? -2.377 -13.016 0.648 1 98.19 52 ALA B O 1
ATOM 1279 N N . SER B 1 53 ? -2.857 -15.141 0.304 1 97.75 53 SER B N 1
ATOM 1280 C CA . SER B 1 53 ? -4.293 -14.914 0.432 1 97.75 53 SER B CA 1
ATOM 1281 C C . SER B 1 53 ? -4.633 -14.273 1.774 1 97.75 53 SER B C 1
ATOM 1283 O O . SER B 1 53 ? -5.465 -13.367 1.844 1 97.75 53 SER B O 1
ATOM 1285 N N . LYS B 1 54 ? -4.016 -14.742 2.83 1 98.5 54 LYS B N 1
ATOM 1286 C CA . LYS B 1 54 ? -4.285 -14.219 4.168 1 98.5 54 LYS B CA 1
ATOM 1287 C C . LYS B 1 54 ? -3.752 -12.789 4.316 1 98.5 54 LYS B C 1
ATOM 1289 O O . LYS B 1 54 ? -4.402 -11.945 4.926 1 98.5 54 LYS B O 1
ATOM 1294 N N . VAL B 1 55 ? -2.543 -12.555 3.781 1 98.88 55 VAL B N 1
ATOM 1295 C CA . VAL B 1 55 ? -1.943 -11.227 3.867 1 98.88 55 VAL B CA 1
ATOM 1296 C C . VAL B 1 55 ? -2.834 -10.211 3.158 1 98.88 55 VAL B C 1
ATOM 1298 O O . VAL B 1 55 ? -3.17 -9.172 3.725 1 98.88 55 VAL B O 1
ATOM 1301 N N . TRP B 1 56 ? -3.283 -10.5 1.974 1 98.81 56 TRP B N 1
ATOM 1302 C CA . TRP B 1 56 ? -4.152 -9.594 1.229 1 98.81 56 TRP B CA 1
ATOM 1303 C C . TRP B 1 56 ? -5.469 -9.367 1.971 1 98.81 56 TRP B C 1
ATOM 1305 O O . TRP B 1 56 ? -5.957 -8.242 2.053 1 98.81 56 TRP B O 1
ATOM 1315 N N . SER B 1 57 ? -5.992 -10.414 2.498 1 98.81 57 SER B N 1
ATOM 1316 C CA . SER B 1 57 ? -7.246 -10.32 3.242 1 98.81 57 SER B CA 1
ATOM 1317 C C . SER B 1 57 ? -7.098 -9.422 4.461 1 98.81 57 SER B C 1
ATOM 1319 O O . SER B 1 57 ? -7.969 -8.594 4.738 1 98.81 57 SER B O 1
ATOM 1321 N N . VAL B 1 58 ? -6.02 -9.586 5.164 1 98.94 58 VAL B N 1
ATOM 1322 C CA . VAL B 1 58 ? -5.805 -8.82 6.387 1 98.94 58 VAL B CA 1
ATOM 1323 C C . VAL B 1 58 ? -5.605 -7.344 6.039 1 98.94 58 VAL B C 1
ATOM 1325 O O . VAL B 1 58 ? -6.051 -6.465 6.777 1 98.94 58 VAL B O 1
ATOM 1328 N N . CYS B 1 59 ? -4.945 -7.055 4.945 1 98.94 59 CYS B N 1
ATOM 1329 C CA . CYS B 1 59 ? -4.816 -5.668 4.508 1 98.94 59 CYS B CA 1
ATOM 1330 C C . CYS B 1 59 ? -6.188 -5.023 4.336 1 98.94 59 CYS B C 1
ATOM 1332 O O . CYS B 1 59 ? -6.441 -3.945 4.879 1 98.94 59 CYS B O 1
ATOM 1334 N N . ARG B 1 60 ? -7.031 -5.715 3.652 1 98.88 60 ARG B N 1
ATOM 1335 C CA . ARG B 1 60 ? -8.367 -5.188 3.41 1 98.88 60 ARG B CA 1
ATOM 1336 C C . ARG B 1 60 ? -9.156 -5.062 4.711 1 98.88 60 ARG B C 1
ATOM 1338 O O . ARG B 1 60 ? -9.781 -4.035 4.965 1 98.88 60 ARG B O 1
ATOM 1345 N N . ARG B 1 61 ? -9.102 -6.055 5.523 1 98.94 61 ARG B N 1
ATOM 1346 C CA . ARG B 1 61 ? -9.875 -6.07 6.758 1 98.94 61 ARG B CA 1
ATOM 1347 C C . ARG B 1 61 ? -9.398 -4.988 7.719 1 98.94 61 ARG B C 1
ATOM 1349 O O . ARG B 1 61 ? -10.203 -4.391 8.438 1 98.94 61 ARG B O 1
ATOM 1356 N N . ALA B 1 62 ? -8.109 -4.77 7.785 1 98.94 62 ALA B N 1
ATOM 1357 C CA . ALA B 1 62 ? -7.566 -3.709 8.633 1 98.94 62 ALA B CA 1
ATOM 1358 C C . ALA B 1 62 ? -8.039 -2.336 8.164 1 98.94 62 ALA B C 1
ATOM 1360 O O . ALA B 1 62 ? -8.391 -1.482 8.977 1 98.94 62 ALA B O 1
ATOM 1361 N N . PHE B 1 63 ? -8.016 -2.145 6.844 1 98.94 63 PHE B N 1
ATOM 1362 C CA . PHE B 1 63 ? -8.539 -0.918 6.25 1 98.94 63 PHE B CA 1
ATOM 1363 C C . PHE B 1 63 ? -9.992 -0.7 6.641 1 98.94 63 PHE B C 1
ATOM 1365 O O . PHE B 1 63 ? -10.359 0.376 7.121 1 98.94 63 PHE B O 1
ATOM 1372 N N . ASP B 1 64 ? -10.781 -1.692 6.535 1 98.81 64 ASP B N 1
ATOM 1373 C CA . ASP B 1 64 ? -12.203 -1.62 6.828 1 98.81 64 ASP B CA 1
ATOM 1374 C C . ASP B 1 64 ? -12.453 -1.396 8.32 1 98.81 64 ASP B C 1
ATOM 1376 O O . ASP B 1 64 ? -13.406 -0.721 8.703 1 98.81 64 ASP B O 1
ATOM 1380 N N . ALA B 1 65 ? -11.609 -1.993 9.109 1 98.88 65 ALA B N 1
ATOM 1381 C CA . ALA B 1 65 ? -11.766 -1.878 10.555 1 98.88 65 ALA B CA 1
ATOM 1382 C C . ALA B 1 65 ? -11.594 -0.432 11.016 1 98.88 65 ALA B C 1
ATOM 1384 O O . ALA B 1 65 ? -12.312 0.037 11.898 1 98.88 65 ALA B O 1
ATOM 1385 N N . ALA B 1 66 ? -10.602 0.235 10.422 1 98.81 66 ALA B N 1
ATOM 1386 C CA . ALA B 1 66 ? -10.406 1.638 10.773 1 98.81 66 ALA B CA 1
ATOM 1387 C C . ALA B 1 66 ? -11.648 2.465 10.461 1 98.81 66 ALA B C 1
ATOM 1389 O O . ALA B 1 66 ? -12.086 3.266 11.289 1 98.81 66 ALA B O 1
ATOM 1390 N N . LEU B 1 67 ? -12.211 2.242 9.344 1 98.56 67 LEU B N 1
ATOM 1391 C CA . LEU B 1 67 ? -13.414 2.961 8.938 1 98.56 67 LEU B CA 1
ATOM 1392 C C . LEU B 1 67 ? -14.602 2.566 9.812 1 98.56 67 LEU B C 1
ATOM 1394 O O . LEU B 1 67 ? -15.352 3.43 10.266 1 98.56 67 LEU B O 1
ATOM 1398 N N . ALA B 1 68 ? -14.766 1.344 10.062 1 98.62 68 ALA B N 1
ATOM 1399 C CA . ALA B 1 68 ? -15.891 0.818 10.828 1 98.62 68 ALA B CA 1
ATOM 1400 C C . ALA B 1 68 ? -15.859 1.315 12.266 1 98.62 68 ALA B C 1
ATOM 1402 O O . ALA B 1 68 ? -16.906 1.376 12.93 1 98.62 68 ALA B O 1
ATOM 1403 N N . SER B 1 69 ? -14.688 1.696 12.719 1 98.62 69 SER B N 1
ATOM 1404 C CA . SER B 1 69 ? -14.531 2.156 14.102 1 98.62 69 SER B CA 1
ATOM 1405 C C . SER B 1 69 ? -14.969 3.611 14.242 1 98.62 69 SER B C 1
ATOM 1407 O O . SER B 1 69 ? -14.992 4.145 15.359 1 98.62 69 SER B O 1
ATOM 1409 N N . GLY B 1 70 ? -15.234 4.277 13.102 1 98.31 70 GLY B N 1
ATOM 1410 C CA . GLY B 1 70 ? -15.852 5.59 13.211 1 98.31 70 GLY B CA 1
ATOM 1411 C C . GLY B 1 70 ? -15.094 6.664 12.445 1 98.31 70 GLY B C 1
ATOM 1412 O O . GLY B 1 70 ? -15.516 7.82 12.414 1 98.31 70 GLY B O 1
ATOM 1413 N N . ALA B 1 71 ? -13.984 6.348 11.852 1 98.56 71 ALA B N 1
ATOM 1414 C CA . ALA B 1 71 ? -13.234 7.34 11.078 1 98.56 71 ALA B CA 1
ATOM 1415 C C . ALA B 1 71 ? -14.055 7.832 9.883 1 98.56 71 ALA B C 1
ATOM 1417 O O . ALA B 1 71 ? -14.773 7.055 9.258 1 98.56 71 ALA B O 1
ATOM 1418 N N . LYS B 1 72 ? -13.93 9.07 9.523 1 97.81 72 LYS B N 1
ATOM 1419 C CA . LYS B 1 72 ? -14.633 9.664 8.398 1 97.81 72 LYS B CA 1
ATOM 1420 C C . LYS B 1 72 ? -13.953 9.312 7.074 1 97.81 72 LYS B C 1
ATOM 1422 O O . LYS B 1 72 ? -14.602 9.266 6.027 1 97.81 72 LYS B O 1
ATOM 1427 N N . SER B 1 73 ? -12.625 9.172 7.102 1 98.5 73 SER B N 1
ATOM 1428 C CA . SER B 1 73 ? -11.828 8.734 5.957 1 98.5 73 SER B CA 1
ATOM 1429 C C . SER B 1 73 ? -10.617 7.922 6.41 1 98.5 73 SER B C 1
ATOM 1431 O O . SER B 1 73 ? -10.25 7.941 7.59 1 98.5 73 SER B O 1
ATOM 1433 N N . GLU B 1 74 ? -10.172 7.16 5.477 1 98.75 74 GLU B N 1
ATOM 1434 C CA . GLU B 1 74 ? -8.977 6.359 5.711 1 98.75 74 GLU B CA 1
ATOM 1435 C C . GLU B 1 74 ? -8.031 6.41 4.512 1 98.75 74 GLU B C 1
ATOM 1437 O O . GLU B 1 74 ? -8.469 6.242 3.369 1 98.75 74 GLU B O 1
ATOM 1442 N N . LEU B 1 75 ? -6.816 6.828 4.734 1 98.88 75 LEU B N 1
ATOM 1443 C CA . LEU B 1 75 ? -5.691 6.633 3.828 1 98.88 75 LEU B CA 1
ATOM 1444 C C . LEU B 1 75 ? -4.738 5.574 4.371 1 98.88 75 LEU B C 1
ATOM 1446 O O . LEU B 1 75 ? -4.352 5.621 5.539 1 98.88 75 LEU B O 1
ATOM 1450 N N . MET B 1 76 ? -4.504 4.605 3.598 1 98.94 76 MET B N 1
ATOM 1451 C CA . MET B 1 76 ? -3.594 3.545 4.02 1 98.94 76 MET B CA 1
ATOM 1452 C C . MET B 1 76 ? -2.443 3.391 3.027 1 98.94 76 MET B C 1
ATOM 1454 O O . MET B 1 76 ? -2.66 3.379 1.815 1 98.94 76 MET B O 1
ATOM 1458 N N . TYR B 1 77 ? -1.261 3.352 3.549 1 98.94 77 TYR B N 1
ATOM 1459 C CA . TYR B 1 77 ? -0.09 2.973 2.766 1 98.94 7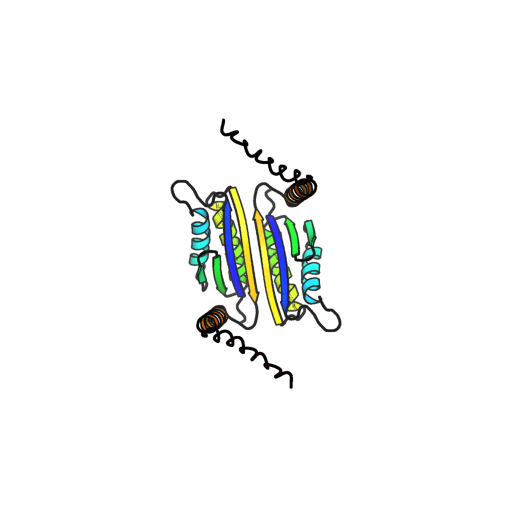7 TYR B CA 1
ATOM 1460 C C . TYR B 1 77 ? 0.276 1.513 3.004 1 98.94 77 TYR B C 1
ATOM 1462 O O . TYR B 1 77 ? 0.32 1.056 4.148 1 98.94 77 TYR B O 1
ATOM 1470 N N . ILE B 1 78 ? 0.501 0.835 1.933 1 98.94 78 ILE B N 1
ATOM 1471 C CA . ILE B 1 78 ? 0.912 -0.562 2.025 1 98.94 78 ILE B CA 1
ATOM 1472 C C . ILE B 1 78 ? 2.17 -0.785 1.188 1 98.94 78 ILE B C 1
ATOM 1474 O O . ILE B 1 78 ? 2.264 -0.307 0.056 1 98.94 78 ILE B O 1
ATOM 1478 N N . LYS B 1 79 ? 3.105 -1.436 1.718 1 98.94 79 LYS B N 1
ATOM 1479 C CA . LYS B 1 79 ? 4.203 -2.07 0.998 1 98.94 79 LYS B CA 1
ATOM 1480 C C . LYS B 1 79 ? 4.039 -3.586 0.966 1 98.94 79 LYS B C 1
ATOM 1482 O O . LYS B 1 79 ? 3.873 -4.219 2.012 1 98.94 79 LYS B O 1
ATOM 1487 N N . VAL B 1 80 ? 4.109 -4.141 -0.191 1 98.94 80 VAL B N 1
ATOM 1488 C CA . VAL B 1 80 ? 3.982 -5.586 -0.334 1 98.94 80 VAL B CA 1
ATOM 1489 C C . VAL B 1 80 ? 5.223 -6.148 -1.021 1 98.94 80 VAL B C 1
ATOM 1491 O O . VAL B 1 80 ? 5.68 -5.609 -2.031 1 98.94 80 VAL B O 1
ATOM 1494 N N . TYR B 1 81 ? 5.738 -7.234 -0.498 1 98.88 81 TYR B N 1
ATOM 1495 C CA . TYR B 1 81 ? 6.988 -7.789 -1.012 1 98.88 81 TYR B CA 1
ATOM 1496 C C . TYR B 1 81 ? 6.906 -9.305 -1.128 1 98.88 81 TYR B C 1
ATOM 1498 O O . TYR B 1 81 ? 6.43 -9.977 -0.213 1 98.88 81 TYR B O 1
ATOM 1506 N N . ARG B 1 82 ? 7.281 -9.773 -2.195 1 98.62 82 ARG B N 1
ATOM 1507 C CA . ARG B 1 82 ? 7.629 -11.18 -2.387 1 98.62 82 ARG B CA 1
ATOM 1508 C C . ARG B 1 82 ? 9.008 -11.328 -3.023 1 98.62 82 ARG B C 1
ATOM 1510 O O . ARG B 1 82 ? 9.281 -10.719 -4.059 1 98.62 82 ARG B O 1
ATOM 1517 N N . GLY B 1 83 ? 9.82 -12.055 -2.516 1 97.56 83 GLY B N 1
ATOM 1518 C CA . GLY B 1 83 ? 11.164 -12.383 -2.969 1 97.56 83 GLY B CA 1
ATOM 1519 C C . GLY B 1 83 ? 11.82 -13.484 -2.152 1 97.56 83 GLY B C 1
ATOM 1520 O O . GLY B 1 83 ? 11.133 -14.352 -1.611 1 97.56 83 GLY B O 1
ATOM 1521 N N . ALA B 1 84 ? 13.102 -13.414 -2.107 1 95.88 84 ALA B N 1
ATOM 1522 C CA . ALA B 1 84 ? 13.859 -14.5 -1.491 1 95.88 84 ALA B CA 1
ATOM 1523 C C . ALA B 1 84 ? 13.969 -14.305 0.018 1 95.88 84 ALA B C 1
ATOM 1525 O O . ALA B 1 84 ? 14.375 -15.219 0.742 1 95.88 84 ALA B O 1
ATOM 1526 N N . SER B 1 85 ? 13.578 -13.125 0.469 1 96.44 85 SER B N 1
ATOM 1527 C CA . SER B 1 85 ? 13.812 -12.812 1.876 1 96.44 85 SER B CA 1
ATOM 1528 C C . SER B 1 85 ? 12.516 -12.867 2.676 1 96.44 85 SER B C 1
ATOM 1530 O O . SER B 1 85 ? 11.469 -12.438 2.195 1 96.44 85 SER B O 1
ATOM 1532 N N . THR B 1 86 ? 12.633 -13.359 3.85 1 96.94 86 THR B N 1
ATOM 1533 C CA . THR B 1 86 ? 11.547 -13.305 4.832 1 96.94 86 THR B CA 1
ATOM 1534 C C . THR B 1 86 ? 11.633 -12.016 5.648 1 96.94 86 THR B C 1
ATOM 1536 O O . THR B 1 86 ? 12.625 -11.289 5.566 1 96.94 86 THR B O 1
ATOM 1539 N N . LYS B 1 87 ? 10.625 -11.875 6.398 1 97.69 87 LYS B N 1
ATOM 1540 C CA . LYS B 1 87 ? 10.594 -10.742 7.32 1 97.69 87 LYS B CA 1
ATOM 1541 C C . LYS B 1 87 ? 11.805 -10.758 8.258 1 97.69 87 LYS B C 1
ATOM 1543 O O . LYS B 1 87 ? 12.5 -9.75 8.391 1 97.69 87 LYS B O 1
ATOM 1548 N N . ASP B 1 88 ? 12.078 -11.891 8.898 1 97.06 88 ASP B N 1
ATOM 1549 C CA . ASP B 1 88 ? 13.172 -12 9.859 1 97.06 88 ASP B CA 1
ATOM 1550 C C . ASP B 1 88 ? 14.523 -11.75 9.195 1 97.06 88 ASP B C 1
ATOM 1552 O O . ASP B 1 88 ? 15.398 -11.109 9.773 1 97.06 88 ASP B O 1
ATOM 1556 N N . GLN B 1 89 ? 14.648 -12.273 8.016 1 97 89 GLN B N 1
ATOM 1557 C CA . GLN B 1 89 ? 15.906 -12.117 7.285 1 97 89 GLN B CA 1
ATOM 1558 C C . GLN B 1 89 ? 16.156 -10.648 6.953 1 97 89 GLN B C 1
ATOM 1560 O O . GLN B 1 89 ? 17.281 -10.164 7.078 1 97 89 GLN B O 1
ATOM 1565 N N . LEU B 1 90 ? 15.125 -9.914 6.496 1 97 90 LEU B N 1
ATOM 1566 C CA . LEU B 1 90 ? 15.258 -8.492 6.18 1 97 90 LEU B CA 1
ATOM 1567 C C . LEU B 1 90 ? 15.609 -7.691 7.426 1 97 90 LEU B C 1
ATOM 1569 O O . LEU B 1 90 ? 16.5 -6.836 7.387 1 97 90 LEU B O 1
ATOM 1573 N N . GLU B 1 91 ? 14.961 -7.926 8.508 1 96.62 91 GLU B N 1
ATOM 1574 C CA . GLU B 1 91 ? 15.203 -7.207 9.758 1 96.62 91 GLU B CA 1
ATOM 1575 C C . GLU B 1 91 ? 16.609 -7.484 10.281 1 96.62 91 GLU B C 1
ATOM 1577 O O . GLU B 1 91 ? 17.312 -6.562 10.711 1 96.62 91 GLU B O 1
ATOM 1582 N N . LYS B 1 92 ? 16.984 -8.742 10.312 1 96.19 92 LYS B N 1
ATOM 1583 C CA . LYS B 1 92 ? 18.312 -9.125 10.789 1 96.19 92 LYS B CA 1
ATOM 1584 C C . LYS B 1 92 ? 19.406 -8.445 9.984 1 96.19 92 LYS B C 1
ATOM 1586 O O . LYS B 1 92 ? 20.375 -7.938 10.547 1 96.19 92 LYS B O 1
ATOM 1591 N N . SER B 1 93 ? 19.266 -8.508 8.68 1 95.62 93 SER B N 1
ATOM 1592 C CA . SER B 1 93 ? 20.234 -7.867 7.801 1 95.62 93 SER B CA 1
ATOM 1593 C C . SER B 1 93 ? 20.344 -6.375 8.086 1 95.62 93 SER B C 1
ATOM 1595 O O . SER B 1 93 ? 21.438 -5.824 8.164 1 95.62 93 SER B O 1
ATOM 1597 N N . GLY B 1 94 ? 19.188 -5.711 8.234 1 94.75 94 GLY B N 1
ATOM 1598 C CA . GLY B 1 94 ? 19.172 -4.293 8.539 1 94.75 94 GLY B CA 1
ATOM 1599 C C . GLY B 1 94 ? 19.797 -3.961 9.883 1 94.75 94 GLY B C 1
ATOM 1600 O O . GLY B 1 94 ? 20.562 -3.004 9.992 1 94.75 94 GLY B O 1
ATOM 1601 N N . ARG B 1 95 ? 19.531 -4.719 10.883 1 94.62 95 ARG B N 1
ATOM 1602 C CA . ARG B 1 95 ? 20.062 -4.488 12.227 1 94.62 95 ARG B CA 1
ATOM 1603 C C . ARG B 1 95 ? 21.562 -4.73 12.273 1 94.62 95 ARG B C 1
ATOM 1605 O O . ARG B 1 95 ? 22.281 -4.031 12.984 1 94.62 95 ARG B O 1
ATOM 1612 N N . LYS B 1 96 ? 22.062 -5.746 11.547 1 95.31 96 LYS B N 1
ATOM 1613 C CA . LYS B 1 96 ? 23.5 -5.992 11.43 1 95.31 96 LYS B CA 1
ATOM 1614 C C . LYS B 1 96 ? 24.203 -4.797 10.805 1 95.31 96 LYS B C 1
ATOM 1616 O O . LYS B 1 96 ? 25.281 -4.395 11.273 1 95.31 96 LYS B O 1
ATOM 1621 N N . ALA B 1 97 ? 23.609 -4.234 9.742 1 94.19 97 ALA B N 1
ATOM 1622 C CA . ALA B 1 97 ? 24.188 -3.059 9.086 1 94.19 97 ALA B CA 1
ATOM 1623 C C . ALA B 1 97 ? 24.25 -1.877 10.055 1 94.19 97 ALA B 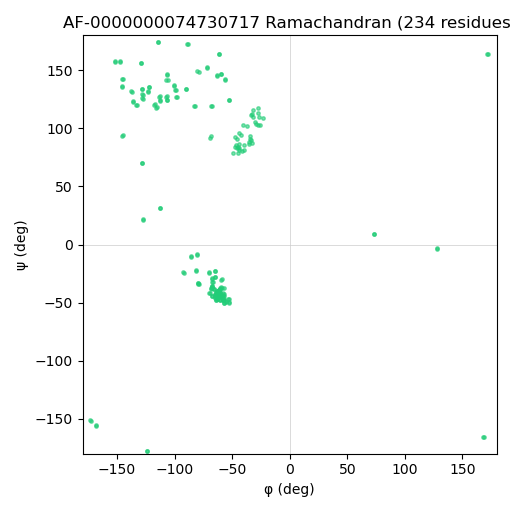C 1
ATOM 1625 O O . ALA B 1 97 ? 25.234 -1.13 10.062 1 94.19 97 ALA B O 1
ATOM 1626 N N . ALA B 1 98 ? 23.203 -1.716 10.867 1 92.5 98 ALA B N 1
ATOM 1627 C CA . ALA B 1 98 ? 23.141 -0.618 11.828 1 92.5 98 ALA B CA 1
ATOM 1628 C C . ALA B 1 98 ? 24.188 -0.774 12.914 1 92.5 98 ALA B C 1
ATOM 1630 O O . ALA B 1 98 ? 24.703 0.218 13.445 1 92.5 98 ALA B O 1
ATOM 1631 N N . ALA B 1 99 ? 24.422 -1.975 13.18 1 91.94 99 ALA B N 1
ATOM 1632 C CA . ALA B 1 99 ? 25.391 -2.27 14.234 1 91.94 99 ALA B CA 1
ATOM 1633 C C . ALA B 1 99 ? 26.812 -2.176 13.711 1 91.94 99 ALA B C 1
ATOM 1635 O O . ALA B 1 99 ? 27.766 -2.088 14.492 1 91.94 99 ALA B O 1
ATOM 1636 N N . SER B 1 100 ? 26.922 -2.32 12.422 1 87.25 100 SER B N 1
ATOM 1637 C CA . SER B 1 100 ? 28.266 -2.309 11.82 1 87.25 100 SER B CA 1
ATOM 1638 C C . SER B 1 100 ? 28.891 -0.924 11.914 1 87.25 100 SER B C 1
ATOM 1640 O O . SER B 1 100 ? 28.203 0.09 11.773 1 87.25 100 SER B O 1
ATOM 1642 N N . LYS B 1 101 ? 29.672 -0.635 12.93 1 67.38 101 LYS B N 1
ATOM 1643 C CA . LYS B 1 101 ? 30.406 0.614 13.109 1 67.38 101 LYS B CA 1
ATOM 1644 C C . LYS B 1 101 ? 30.734 1.259 11.766 1 67.38 101 LYS B C 1
ATOM 1646 O O . LYS B 1 101 ? 31.172 0.582 10.836 1 67.38 101 LYS B O 1
ATOM 1651 N N . VAL B 1 102 ? 29.922 2.27 11.531 1 60.66 102 VAL B N 1
ATOM 1652 C CA . VAL B 1 102 ? 30.25 3.043 10.336 1 60.66 102 VAL B CA 1
ATOM 1653 C C . VAL B 1 102 ? 31.766 3.225 10.242 1 60.66 102 VAL B C 1
ATOM 1655 O O . VAL B 1 102 ? 32.406 3.551 11.234 1 60.66 102 VAL B O 1
ATOM 1658 N N . ALA B 1 103 ? 32.312 2.4 9.344 1 56.19 103 ALA B N 1
ATOM 1659 C CA . ALA B 1 103 ? 33.75 2.693 9.172 1 56.19 103 ALA B CA 1
ATOM 1660 C C . ALA B 1 103 ? 34.031 4.184 9.336 1 56.19 103 ALA B C 1
ATOM 1662 O O . ALA B 1 103 ? 33.188 5.02 8.953 1 56.19 103 ALA B O 1
ATOM 1663 N N . LYS B 1 104 ? 34.719 4.504 10.43 1 55.69 104 LYS B N 1
ATOM 1664 C CA . LYS B 1 104 ? 35.219 5.871 10.594 1 55.69 104 LYS B CA 1
ATOM 1665 C C . LYS B 1 104 ? 35.438 6.535 9.234 1 55.69 104 LYS B C 1
ATOM 1667 O O . LYS B 1 104 ? 36.031 5.938 8.336 1 55.69 104 LYS B O 1
ATOM 1672 N N . PRO B 1 105 ? 34.562 7.488 8.977 1 58.81 105 PRO B N 1
ATOM 1673 C CA . PRO B 1 105 ? 34.906 8.156 7.723 1 58.81 105 PRO B CA 1
ATOM 1674 C C . PRO B 1 105 ? 36.406 8.219 7.484 1 58.81 105 PRO B C 1
ATOM 1676 O O . PRO B 1 105 ? 37.188 8.32 8.438 1 58.81 105 PRO B O 1
ATOM 1679 N N . MET B 1 106 ? 36.812 7.484 6.48 1 51.97 106 MET B N 1
ATOM 1680 C CA . MET B 1 106 ? 38.219 7.582 6.164 1 51.97 106 MET B CA 1
ATOM 1681 C C . MET B 1 106 ? 38.781 8.961 6.531 1 51.97 106 MET B C 1
ATOM 1683 O O . MET B 1 106 ? 38.156 9.977 6.234 1 51.97 106 MET B O 1
ATOM 1687 N N . LYS B 1 107 ? 39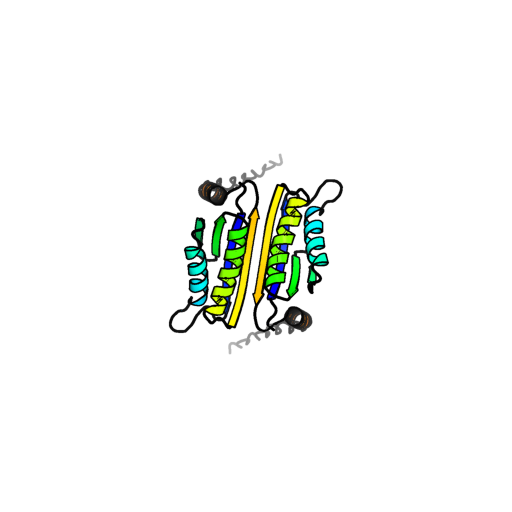.469 9.102 7.547 1 53.56 107 LYS B N 1
ATOM 1688 C CA . LYS B 1 107 ? 40.188 10.336 7.875 1 53.56 107 LYS B CA 1
ATOM 1689 C C . LYS B 1 107 ? 40.562 11.109 6.617 1 53.56 107 LYS B C 1
ATOM 1691 O O . LYS B 1 107 ? 41.125 10.539 5.68 1 53.56 107 LYS B O 1
ATOM 1696 N N . ALA B 1 108 ? 40.062 12.25 6.301 1 52.09 108 ALA B N 1
ATOM 1697 C CA . ALA B 1 108 ? 40.562 13.156 5.262 1 52.09 108 ALA B CA 1
ATOM 1698 C C . ALA B 1 108 ? 42.062 13.117 5.152 1 52.09 108 ALA B C 1
ATOM 1700 O O . ALA B 1 108 ? 42.781 13.281 6.152 1 52.09 108 ALA B O 1
ATOM 1701 N N . MET B 1 109 ? 42.688 12.328 4.363 1 49.78 109 MET B N 1
ATOM 1702 C CA . MET B 1 109 ? 44.125 12.391 4.09 1 49.78 109 MET B CA 1
ATOM 1703 C C . MET B 1 109 ? 44.625 13.836 4.102 1 49.78 109 MET B C 1
ATOM 1705 O O . MET B 1 109 ? 44.125 14.664 3.334 1 49.78 109 MET B O 1
ATOM 1709 N N . LYS B 1 110 ? 45.125 14.391 5.172 1 48.19 110 LYS B N 1
ATOM 1710 C CA . LYS B 1 110 ? 45.844 15.656 5.23 1 48.19 110 LYS B CA 1
ATOM 1711 C C . LYS B 1 110 ? 46.688 15.867 3.98 1 48.19 110 LYS B C 1
ATOM 1713 O O . LYS B 1 110 ? 47.594 15.078 3.699 1 48.19 110 LYS B O 1
ATOM 1718 N N . MET B 1 111 ? 46.25 16.438 2.883 1 46.03 111 MET B N 1
ATOM 1719 C CA . MET B 1 111 ? 47.062 16.938 1.781 1 46.03 111 MET B CA 1
ATOM 1720 C C . MET B 1 111 ? 48.281 17.719 2.307 1 46.03 111 MET B C 1
ATOM 1722 O O . MET B 1 111 ? 48.125 18.75 2.957 1 46.03 111 MET B O 1
ATOM 1726 N N . LYS B 1 112 ? 49.438 17.219 2.639 1 50.62 112 LYS B N 1
ATOM 1727 C CA . LYS B 1 112 ? 50.719 17.875 2.848 1 50.62 112 LYS B CA 1
ATOM 1728 C C . LYS B 1 112 ? 51 18.906 1.751 1 50.62 112 LYS B C 1
ATOM 1730 O O . LYS B 1 112 ? 51.031 18.547 0.569 1 50.62 112 LYS B O 1
ATOM 1735 N N . LYS B 1 113 ? 50.719 20.203 1.947 1 47.5 113 LYS B N 1
ATOM 1736 C CA . LYS B 1 113 ? 51.25 21.312 1.164 1 47.5 113 LYS B CA 1
ATOM 1737 C C . LYS B 1 113 ? 52.75 21.172 0.95 1 47.5 113 LYS B C 1
ATOM 1739 O O . LYS B 1 113 ? 53.531 21.109 1.913 1 47.5 113 LYS B O 1
ATOM 1744 N N . ALA B 1 114 ? 53.25 20.547 -0.095 1 47.03 114 ALA B N 1
ATOM 1745 C CA . ALA B 1 114 ? 54.625 20.625 -0.57 1 47.03 114 ALA B CA 1
ATOM 1746 C C . ALA B 1 114 ? 55.125 22.062 -0.611 1 47.03 114 ALA B C 1
ATOM 1748 O O . ALA B 1 114 ? 54.562 22.891 -1.332 1 47.03 114 ALA B O 1
ATOM 1749 N N . LYS B 1 115 ? 55.625 22.688 0.491 1 47.72 115 LYS B N 1
ATOM 1750 C CA . LYS B 1 115 ? 56.406 23.922 0.493 1 47.72 115 LYS B CA 1
ATOM 1751 C C . LYS B 1 115 ? 57.469 23.906 -0.605 1 47.72 115 LYS B C 1
ATOM 1753 O O . LYS B 1 115 ? 58.344 23.047 -0.596 1 47.72 115 LYS B O 1
ATOM 1758 N N . ARG B 1 116 ? 57.094 24.25 -1.843 1 44.69 116 ARG B N 1
ATOM 1759 C CA . ARG B 1 116 ? 58.062 24.609 -2.875 1 44.69 116 ARG B CA 1
ATOM 1760 C C . ARG B 1 116 ? 59.094 25.594 -2.348 1 44.69 116 ARG B C 1
ATOM 1762 O O . ARG B 1 116 ? 58.719 26.719 -1.983 1 44.69 116 ARG B O 1
ATOM 1769 N N . LYS B 1 117 ? 60.156 25.172 -1.734 1 46.16 117 LYS B N 1
ATOM 1770 C CA . LYS B 1 117 ? 61.406 25.938 -1.529 1 46.16 117 LYS B CA 1
ATOM 1771 C C . LYS B 1 117 ? 61.844 26.594 -2.828 1 46.16 117 LYS B C 1
ATOM 1773 O O . LYS B 1 117 ? 62.062 25.906 -3.834 1 46.16 117 LYS B O 1
ATOM 1778 N N . SER B 1 118 ? 61.281 27.75 -3.127 1 45.66 118 SER B N 1
ATOM 1779 C CA . SER B 1 118 ? 61.906 28.641 -4.102 1 45.66 118 SER B CA 1
ATOM 1780 C C . SER B 1 118 ? 63.438 28.656 -3.941 1 45.66 118 SER B C 1
ATOM 1782 O O . SER B 1 118 ? 63.938 29 -2.877 1 45.66 118 SER B O 1
ATOM 1784 N N . ARG B 1 119 ? 64.188 27.719 -4.457 1 36.78 119 ARG B N 1
ATOM 1785 C CA . ARG B 1 119 ? 65.562 28.062 -4.793 1 36.78 119 ARG B CA 1
ATOM 1786 C C . ARG B 1 119 ? 65.625 29.078 -5.93 1 36.78 119 ARG B C 1
ATOM 1788 O O . ARG B 1 119 ? 64.812 29.016 -6.852 1 36.78 119 ARG B O 1
#

Sequence (238 aa):
MSVLLADLQVLPSPPGNAKHKWKHVDAAIKVIAASKLKHSVNALGTTIEGPASKVWSVCRRAFDAALASGAKSELMYIKVYRGASTKDQLEKSGRKAAASKVAKPMKAMKMKKAKRKSRMSVLLADLQVLPSPPGNAKHKWKHVDAAIKVIAASKLKHSVNALGTTIEGPASKVWSVCRRAFDAALASGAKSELMYIKVYRGASTKDQLEKSGRKAAASKVAKPMKAMKMKKAKRKSR